Protein AF-A0AA35S327-F1 (afdb_monomer)

Organism: Geodia barretti (NCBI:txid519541)

pLDDT: mean 73.26, std 23.07, range [21.56, 96.12]

Sequence (298 aa):
MISLRAVRSLARALPRTAPLLPRAVAPSLSTQSHRYASGGPTSAEVSSILEQRIMGFSEKAQLEETGRVLTIGDGIARVYGLKNIQAEEMVEFSSGLKGMALNLEPDNVGVVVFGNDKLIKEGDVVKRTGAIVDVPVGRGILGRVVDALGNPIDGKGPLDTTQRARVGTKAPSIIPRISVREPMQSGIKAVDSLVPIGRGQRELIIGDRQTGKTAIAIDTIINQKRFNDGDDERKKLYTIYVAIGQKRSTVAQIVKRLSDSGRFFSPSSHSFSLSSLPFICRRPCPKLFVPPEPPQMP

InterPro domains:
  IPR000194 ATPase, F1/V1/A1 complex, alpha/beta subunit, nucleotide-binding domain [PF00006] (187-262)
  IPR004100 ATPase, F1/V1/A1 complex, alpha/beta subunit, N-terminal domain [PF02874] (64-130)
  IPR005294 ATP synthase, F1 complex, alpha subunit [PTHR48082] (42-262)
  IPR023366 ATP synthase subunit alpha, N-terminal domain-like superfamily [G3DSA:2.40.30.20] (41-131)
  IPR027417 P-loop containing nucleoside triphosphate hydrolase [G3DSA:3.40.50.300] (132-272)
  IPR027417 P-loop containing nucleoside triphosphate hydrolase [SSF52540] (134-263)
  IPR036121 ATPase, F1/V1/A1 complex, alpha/beta subunit, N-terminal domain superfamily [SSF50615] (48-132)

Solvent-accessible surface area (backbone atoms only — not comparable to full-atom values): 18777 Å² total; per-residue (Å²): 136,91,81,94,76,89,82,87,83,92,84,82,85,86,89,90,87,87,84,91,80,89,78,84,80,77,82,82,76,78,76,77,74,77,74,76,83,76,84,62,80,62,68,69,56,62,48,51,56,50,51,40,61,73,71,65,70,65,68,64,73,55,41,37,53,26,24,30,27,67,45,74,55,99,42,38,35,35,27,37,50,35,72,72,66,53,78,48,19,29,30,37,37,77,77,73,41,42,28,35,31,72,44,85,51,100,77,35,32,37,26,42,52,57,76,73,53,88,71,61,56,65,65,38,48,33,35,62,67,90,41,58,48,56,29,66,47,58,79,50,46,39,38,37,38,25,34,79,69,49,50,68,74,66,82,82,63,85,71,79,52,91,44,70,45,60,72,86,62,81,76,84,64,73,84,89,59,73,85,69,82,48,77,48,72,40,81,42,69,71,43,56,72,75,58,65,44,42,53,89,60,84,72,85,84,83,78,67,89,90,68,48,67,68,52,58,54,51,48,28,58,58,46,42,48,72,39,47,78,46,89,54,66,90,62,45,68,69,51,54,49,74,44,70,73,63,57,69,67,58,52,51,52,52,53,47,54,38,36,77,75,54,45,36,71,47,101,86,44,82,23,37,28,37,34,44,42,88,75,85,70,102,64,94,74,78,71,73,59,67,77,79,78,79,81,81,75,132

Structure (mmCIF, N/CA/C/O backbone):
data_AF-A0AA35S327-F1
#
_entry.id   AF-A0AA35S327-F1
#
loop_
_atom_site.group_PDB
_atom_site.id
_atom_site.type_symbol
_atom_site.label_atom_id
_atom_site.label_alt_id
_atom_site.label_comp_id
_atom_site.label_asym_id
_atom_site.label_entity_id
_atom_site.label_seq_id
_atom_site.pdbx_PDB_ins_code
_atom_site.Cartn_x
_atom_site.Cartn_y
_atom_site.Cartn_z
_atom_site.occupancy
_atom_site.B_iso_or_equiv
_atom_site.auth_seq_id
_atom_site.auth_comp_id
_atom_site.auth_asym_id
_atom_site.auth_atom_id
_atom_site.pdbx_PDB_model_num
ATOM 1 N N . MET A 1 1 ? -7.799 90.825 -8.921 1.00 34.69 1 MET A N 1
ATOM 2 C CA . MET A 1 1 ? -6.446 91.287 -8.543 1.00 34.69 1 MET A CA 1
ATOM 3 C C . MET A 1 1 ? -6.124 90.770 -7.153 1.00 34.69 1 MET A C 1
ATOM 5 O O . MET A 1 1 ? -6.962 90.862 -6.268 1.00 34.69 1 MET A O 1
ATOM 9 N N . ILE A 1 2 ? -4.954 90.152 -7.028 1.00 34.44 2 ILE A N 1
ATOM 10 C CA . ILE A 1 2 ? -4.430 89.442 -5.857 1.00 34.44 2 ILE A CA 1
ATOM 11 C C . ILE A 1 2 ? -4.173 90.421 -4.701 1.00 34.44 2 ILE A C 1
ATOM 13 O O . ILE A 1 2 ? -3.604 91.486 -4.922 1.00 34.44 2 ILE A O 1
ATOM 17 N N . SER A 1 3 ? -4.504 90.033 -3.467 1.00 29.48 3 SER A N 1
ATOM 18 C CA . SER A 1 3 ? -3.825 90.551 -2.274 1.00 29.48 3 SER A CA 1
ATOM 19 C C . SER A 1 3 ? -3.732 89.456 -1.211 1.00 29.48 3 SER A C 1
ATOM 21 O O . SER A 1 3 ? -4.737 88.975 -0.693 1.00 29.48 3 SER A O 1
ATOM 23 N N . LEU A 1 4 ? -2.499 89.032 -0.937 1.00 38.59 4 LEU A N 1
ATOM 24 C CA . LEU A 1 4 ? -2.113 88.115 0.129 1.00 38.59 4 LEU A CA 1
ATOM 25 C C . LEU A 1 4 ? -1.958 88.909 1.431 1.00 38.59 4 LEU A C 1
ATOM 27 O O . LEU A 1 4 ? -1.002 89.670 1.574 1.00 38.59 4 LEU A O 1
ATOM 31 N N . ARG A 1 5 ? -2.843 88.683 2.406 1.00 36.38 5 ARG A N 1
ATOM 32 C CA . ARG A 1 5 ? -2.573 88.963 3.823 1.00 36.38 5 ARG A CA 1
ATOM 33 C C . ARG A 1 5 ? -3.261 87.944 4.728 1.00 36.38 5 ARG A C 1
ATOM 35 O O . ARG A 1 5 ? -4.480 87.910 4.790 1.00 36.38 5 ARG A O 1
ATOM 42 N N . ALA A 1 6 ? -2.405 87.261 5.493 1.00 35.66 6 ALA A N 1
ATOM 43 C CA . ALA A 1 6 ? -2.602 86.772 6.857 1.00 35.66 6 ALA A CA 1
ATOM 44 C C . ALA A 1 6 ? -3.652 85.679 7.108 1.00 35.66 6 ALA A C 1
ATOM 46 O O . ALA A 1 6 ? -4.749 85.722 6.578 1.00 35.66 6 ALA A O 1
ATOM 47 N N . VAL A 1 7 ? -3.308 84.752 8.013 1.00 36.12 7 VAL A N 1
ATOM 48 C CA . VAL A 1 7 ? -4.132 84.261 9.146 1.00 36.12 7 VAL A CA 1
ATOM 49 C C . VAL A 1 7 ? -3.319 83.146 9.834 1.00 36.12 7 VAL A C 1
ATOM 51 O O . VAL A 1 7 ? -3.002 82.141 9.213 1.00 36.12 7 VAL A O 1
ATOM 54 N N . ARG A 1 8 ? -2.703 83.465 10.988 1.00 35.53 8 ARG A N 1
ATOM 55 C CA . ARG A 1 8 ? -3.088 83.074 12.375 1.00 35.53 8 ARG A CA 1
ATOM 56 C C . ARG A 1 8 ? -2.544 81.688 12.763 1.00 35.53 8 ARG A C 1
ATOM 58 O O . ARG A 1 8 ? -2.605 80.770 11.972 1.00 35.53 8 ARG A O 1
ATOM 65 N N . SER A 1 9 ? -2.056 81.420 13.969 1.00 34.44 9 SER A N 1
ATOM 66 C CA . SER A 1 9 ? -1.904 82.209 15.196 1.00 34.44 9 SER A CA 1
ATOM 67 C C . SER A 1 9 ? -1.130 81.345 16.196 1.00 34.44 9 SER A C 1
ATOM 69 O O . SER A 1 9 ? -1.491 80.192 16.417 1.00 34.44 9 SER A O 1
ATOM 71 N N . LEU A 1 10 ? -0.103 81.930 16.808 1.00 36.22 10 LEU A N 1
ATOM 72 C CA . LEU A 1 10 ? 0.689 81.397 17.916 1.00 36.22 10 LEU A CA 1
ATOM 73 C C . LEU A 1 10 ? 0.056 81.806 19.255 1.00 36.22 10 LEU A C 1
ATOM 75 O O . LEU A 1 10 ? -0.167 82.993 19.483 1.00 36.22 10 LEU A O 1
ATOM 79 N N . ALA A 1 11 ? -0.187 80.842 20.140 1.00 35.28 11 ALA A N 1
ATOM 80 C CA . ALA A 1 11 ? -0.394 81.003 21.586 1.00 35.28 11 ALA A CA 1
ATOM 81 C C . ALA A 1 11 ? -0.489 79.584 22.183 1.00 35.28 11 ALA A C 1
ATOM 83 O O . ALA A 1 11 ? -1.189 78.758 21.619 1.00 35.28 11 ALA A O 1
ATOM 84 N N . ARG A 1 12 ? 0.134 79.182 23.290 1.00 38.22 12 ARG A N 1
ATOM 85 C CA . ARG A 1 12 ? 0.889 79.842 24.362 1.00 38.22 12 ARG A CA 1
ATOM 86 C C . ARG A 1 12 ? 1.666 78.739 25.098 1.00 38.22 12 ARG A C 1
ATOM 88 O O . ARG A 1 12 ? 1.176 77.618 25.212 1.00 38.22 12 ARG A O 1
ATOM 95 N N . ALA A 1 13 ? 2.838 79.083 25.619 1.00 38.19 13 ALA A N 1
ATOM 96 C CA . ALA A 1 13 ? 3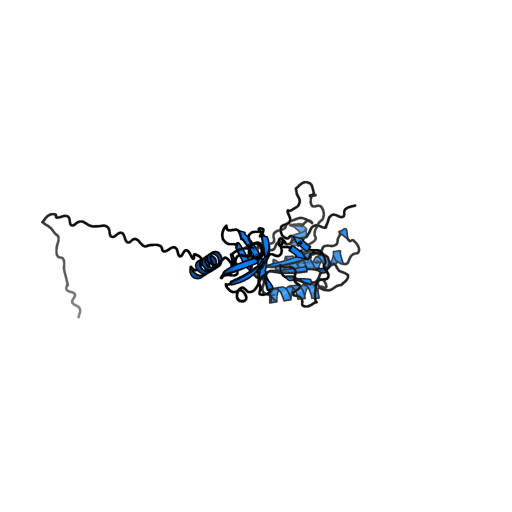.617 78.263 26.543 1.00 38.19 13 ALA A CA 1
ATOM 97 C C . ALA A 1 13 ? 3.100 78.385 28.002 1.00 38.19 13 ALA A C 1
ATOM 99 O O . ALA A 1 13 ? 2.500 79.395 28.364 1.00 38.19 13 ALA A O 1
ATOM 100 N N . LEU A 1 14 ? 3.342 77.320 28.779 1.00 37.91 14 LEU A N 1
ATOM 101 C CA . LEU A 1 14 ? 3.049 77.000 30.205 1.00 37.91 14 LEU A CA 1
ATOM 102 C C . LEU A 1 14 ? 3.737 77.956 31.238 1.00 37.91 14 LEU A C 1
ATOM 104 O O . LEU A 1 14 ? 4.427 78.853 30.753 1.00 37.91 14 LEU A O 1
ATOM 108 N N . PRO A 1 15 ? 3.719 77.783 32.606 1.00 54.06 15 PRO A N 1
ATOM 109 C CA . PRO A 1 15 ? 3.184 76.715 33.508 1.00 54.06 15 PRO A CA 1
ATOM 110 C C . PRO A 1 15 ? 2.563 77.189 34.878 1.00 54.06 15 PRO A C 1
ATOM 112 O O . PRO A 1 15 ? 2.437 78.383 35.128 1.00 54.06 15 PRO A O 1
ATOM 115 N N . ARG A 1 16 ? 2.339 76.209 35.797 1.00 35.28 16 ARG A N 1
ATOM 116 C CA . ARG A 1 16 ? 2.178 76.229 37.292 1.00 35.28 16 ARG A CA 1
ATOM 117 C C . ARG A 1 16 ? 0.723 76.216 37.807 1.00 35.28 16 ARG A C 1
ATOM 119 O O . ARG A 1 16 ? -0.080 76.979 37.305 1.00 35.28 16 ARG A O 1
ATOM 126 N N . THR A 1 17 ? 0.260 75.434 38.794 1.00 37.22 17 THR A N 1
ATOM 127 C CA . THR A 1 17 ? 0.799 74.490 39.811 1.00 37.22 17 THR A CA 1
ATOM 128 C C . THR A 1 17 ? -0.406 73.894 40.574 1.00 37.22 17 THR A C 1
ATOM 130 O O . THR A 1 17 ? -1.281 74.679 40.922 1.00 37.22 17 THR A O 1
ATOM 133 N N . ALA A 1 18 ? -0.438 72.591 40.904 1.00 44.22 18 ALA A N 1
ATOM 134 C CA . ALA A 1 18 ? -1.083 72.023 42.116 1.00 44.22 18 ALA A CA 1
ATOM 135 C C . ALA A 1 18 ? -0.811 70.496 42.245 1.00 44.22 18 ALA A C 1
ATOM 137 O O . ALA A 1 18 ? -0.682 69.839 41.210 1.00 44.22 18 ALA A O 1
ATOM 138 N N . PRO A 1 19 ? -0.703 69.918 43.465 1.00 45.25 19 PRO A N 1
ATOM 139 C CA . PRO A 1 19 ? -0.160 68.573 43.687 1.00 45.25 19 PRO A CA 1
ATOM 140 C C . PRO A 1 19 ? -1.199 67.461 43.979 1.00 45.25 19 PRO A C 1
ATOM 142 O O . PRO A 1 19 ? -2.255 67.697 44.551 1.00 45.25 19 PRO A O 1
ATOM 145 N N . LEU A 1 20 ? -0.814 66.239 43.581 1.00 49.25 20 LEU A N 1
ATOM 146 C CA . LEU A 1 20 ? -0.935 64.910 44.222 1.00 49.25 20 LEU A CA 1
ATOM 147 C C . LEU A 1 20 ? -2.157 64.540 45.099 1.00 49.25 20 LEU A C 1
ATOM 149 O O . LEU A 1 20 ? -2.225 64.898 46.270 1.00 49.25 20 LEU A O 1
ATOM 153 N N . LEU A 1 21 ? -2.955 63.586 44.596 1.00 42.31 21 LEU A N 1
ATOM 154 C CA . LEU A 1 21 ? -3.540 62.471 45.366 1.00 42.31 21 LEU A CA 1
ATOM 155 C C . LEU A 1 21 ? -3.458 61.180 44.517 1.00 42.31 21 LEU A C 1
ATOM 157 O O . LEU A 1 21 ? -3.811 61.228 43.335 1.00 42.31 21 LEU A O 1
ATOM 161 N N . PRO A 1 22 ? -3.017 60.024 45.054 1.00 43.91 22 PRO A N 1
ATOM 162 C CA . PRO A 1 22 ? -2.933 58.790 44.283 1.00 43.91 22 PRO A CA 1
ATOM 163 C C . PRO A 1 22 ? -4.299 58.093 44.260 1.00 43.91 22 PRO A C 1
ATOM 165 O O . PRO A 1 22 ? -4.782 57.606 45.281 1.00 43.91 22 PRO A O 1
ATOM 168 N N . ARG A 1 23 ? -4.935 58.010 43.086 1.00 41.72 23 ARG A N 1
ATOM 169 C CA . ARG A 1 23 ? -6.059 57.089 42.872 1.00 41.72 23 ARG A CA 1
ATOM 170 C C . ARG A 1 23 ? -5.487 55.742 42.440 1.00 41.72 23 ARG A C 1
ATOM 172 O O . ARG A 1 23 ? -4.835 55.646 41.405 1.00 41.72 23 ARG A O 1
ATOM 179 N N . ALA A 1 24 ? -5.696 54.735 43.281 1.00 41.59 24 ALA A N 1
ATOM 180 C CA . ALA A 1 24 ? -5.242 53.368 43.087 1.00 41.59 24 ALA A CA 1
ATOM 181 C C . ALA A 1 24 ? -5.694 52.816 41.724 1.00 41.59 24 ALA A C 1
ATOM 183 O O . ALA A 1 24 ? -6.887 52.763 41.429 1.00 41.59 24 ALA A O 1
ATOM 184 N N . VAL A 1 25 ? -4.731 52.395 40.904 1.00 42.78 25 VAL A N 1
ATOM 185 C CA . VAL A 1 25 ? -4.976 51.617 39.689 1.00 42.78 25 VAL A CA 1
ATOM 186 C C . VAL A 1 25 ? -4.982 50.150 40.101 1.00 42.78 25 VAL A C 1
ATOM 188 O O . VAL A 1 25 ? -3.932 49.562 40.346 1.00 42.78 25 VAL A O 1
ATOM 191 N N . ALA A 1 26 ? -6.172 49.564 40.218 1.00 45.81 26 ALA A N 1
ATOM 192 C CA . ALA A 1 26 ? -6.309 48.115 40.249 1.00 45.81 26 ALA A CA 1
ATOM 193 C C . ALA A 1 26 ? -5.992 47.571 38.841 1.00 45.81 26 ALA A C 1
ATOM 195 O O . ALA A 1 26 ? -6.540 48.095 37.865 1.00 45.81 26 ALA A O 1
ATOM 196 N N . PRO A 1 27 ? -5.128 46.553 38.690 1.00 42.38 27 PRO A N 1
ATOM 197 C CA . PRO A 1 27 ? -4.875 45.962 37.387 1.00 42.38 27 PRO A CA 1
ATOM 198 C C . PRO A 1 27 ? -6.117 45.183 36.943 1.00 42.38 27 PRO A C 1
ATOM 200 O O . PRO A 1 27 ? -6.525 44.215 37.586 1.00 42.38 27 PRO A O 1
ATOM 203 N N . SER A 1 28 ? -6.718 45.585 35.825 1.00 42.94 28 SER A N 1
ATOM 204 C CA . SER A 1 28 ? -7.705 44.781 35.110 1.00 42.94 28 SER A CA 1
ATOM 205 C C . SER A 1 28 ? -6.991 43.616 34.419 1.00 42.94 28 SER A C 1
ATOM 207 O O . SER A 1 28 ? -6.673 43.643 33.232 1.00 42.94 28 SER A O 1
ATOM 209 N N . LEU A 1 29 ? -6.727 42.568 35.201 1.00 38.75 29 LEU A N 1
ATOM 210 C CA . LEU A 1 29 ? -6.397 41.234 34.711 1.00 38.75 29 LEU A CA 1
ATOM 211 C C . LEU A 1 29 ? -7.599 40.705 33.921 1.00 38.75 29 LEU A C 1
ATOM 213 O O . LEU A 1 29 ? -8.492 40.048 34.453 1.00 38.75 29 LEU A O 1
ATOM 217 N N . SER A 1 30 ? -7.619 41.011 32.626 1.00 42.59 30 SER A N 1
ATOM 218 C CA . SER A 1 30 ? -8.424 40.285 31.652 1.00 42.59 30 SER A CA 1
ATOM 219 C C . SER A 1 30 ? -7.848 38.876 31.541 1.00 42.59 30 SER A C 1
ATOM 221 O O . SER A 1 30 ? -6.965 38.578 30.743 1.00 42.59 30 SER A O 1
ATOM 223 N N . THR A 1 31 ? -8.329 37.989 32.406 1.00 41.44 31 THR A N 1
ATOM 224 C CA . THR A 1 31 ? -8.131 36.552 32.263 1.00 41.44 31 THR A CA 1
ATOM 225 C C . THR A 1 31 ? -8.919 36.104 31.037 1.00 41.44 31 THR A C 1
ATOM 227 O O . THR A 1 31 ? -10.086 35.722 31.112 1.00 41.44 31 THR A O 1
ATOM 230 N N . GLN A 1 32 ? -8.284 36.180 29.866 1.00 39.78 32 GLN A N 1
ATOM 231 C CA . GLN A 1 32 ? -8.714 35.401 28.714 1.00 39.78 32 GLN A CA 1
ATOM 232 C C . GLN A 1 32 ? -8.551 33.931 29.094 1.00 39.78 32 GLN A C 1
ATOM 234 O O . GLN A 1 32 ? -7.465 33.356 29.050 1.00 39.78 32 GLN A O 1
ATOM 239 N N . SER A 1 33 ? -9.652 33.337 29.536 1.00 31.28 33 SER A N 1
ATOM 240 C CA . SER A 1 33 ? -9.772 31.899 29.677 1.00 31.28 33 SER A CA 1
ATOM 241 C C . SER A 1 33 ? -9.687 31.304 28.275 1.00 31.28 33 SER A C 1
ATOM 243 O O . SER A 1 33 ? -10.664 31.258 27.529 1.00 31.28 33 SER A O 1
ATOM 245 N N . HIS A 1 34 ? -8.491 30.854 27.900 1.00 36.25 34 HIS A N 1
ATOM 246 C CA . HIS A 1 34 ? -8.333 29.887 26.828 1.00 36.25 34 HIS A CA 1
ATOM 247 C C . HIS A 1 34 ? -9.116 28.635 27.232 1.00 36.25 34 HIS A C 1
ATOM 249 O O . HIS A 1 34 ? -8.627 27.776 27.964 1.00 36.25 34 HIS A O 1
ATOM 255 N N . ARG A 1 35 ? -10.373 28.554 26.785 1.00 26.02 35 ARG A N 1
ATOM 256 C CA . ARG A 1 35 ? -11.131 27.309 26.769 1.00 26.02 35 ARG A CA 1
ATOM 257 C C . ARG A 1 35 ? -10.400 26.375 25.815 1.00 26.02 35 ARG A C 1
ATOM 259 O O . ARG A 1 35 ? -10.593 26.444 24.605 1.00 26.02 35 ARG A O 1
ATOM 266 N N . TYR A 1 36 ? -9.548 25.515 26.358 1.00 34.66 36 TYR A N 1
ATOM 267 C CA . TYR A 1 36 ? -9.228 24.276 25.675 1.00 34.66 36 TYR A CA 1
ATOM 268 C C . TYR A 1 36 ? -10.549 23.529 25.526 1.00 34.66 36 TYR A C 1
ATOM 270 O O . TYR A 1 36 ? -11.140 23.089 26.509 1.00 34.66 36 TYR A O 1
ATOM 278 N N . ALA A 1 37 ? -11.045 23.445 24.294 1.00 33.50 37 ALA A N 1
ATOM 279 C CA . ALA A 1 37 ? -12.037 22.457 23.929 1.00 33.50 37 ALA A CA 1
ATOM 280 C C . ALA A 1 37 ? -11.354 21.086 24.020 1.00 33.50 37 ALA A C 1
ATOM 282 O O . ALA A 1 37 ? -10.878 20.539 23.029 1.00 33.50 37 ALA A O 1
ATOM 283 N N . SER A 1 38 ? -11.249 20.545 25.232 1.00 36.19 38 SER A N 1
ATOM 284 C CA . SER A 1 38 ? -11.114 19.112 25.406 1.00 36.19 38 SER A CA 1
ATOM 285 C C . SER A 1 38 ? -12.459 18.516 25.008 1.00 36.19 38 SER A C 1
ATOM 287 O O . SER A 1 38 ? -13.415 18.502 25.780 1.00 36.19 38 SER A O 1
ATOM 289 N N . GLY A 1 39 ? -12.546 18.058 23.759 1.00 42.84 39 GLY A N 1
ATOM 290 C CA . GLY A 1 39 ? -13.564 17.102 23.342 1.00 42.84 39 GLY A CA 1
ATOM 291 C C . GLY A 1 39 ? -13.349 15.800 24.109 1.00 42.84 39 GLY A C 1
ATOM 292 O O . GLY A 1 39 ? -12.761 14.854 23.586 1.00 42.84 39 GLY A O 1
ATOM 293 N N . GLY A 1 40 ? -13.751 15.794 25.380 1.00 44.16 40 GLY A N 1
ATOM 294 C CA . GLY A 1 40 ? -14.018 14.570 26.112 1.00 44.16 40 GLY A CA 1
ATOM 295 C C . GLY A 1 40 ? -15.174 13.835 25.431 1.00 44.16 40 GLY A C 1
ATOM 296 O O . GLY A 1 40 ? -15.991 14.481 24.765 1.00 44.16 40 GLY A O 1
ATOM 297 N N . PRO A 1 41 ? -15.237 12.501 25.549 1.00 48.00 41 PRO A N 1
ATOM 298 C CA . PRO A 1 41 ? -16.369 11.743 25.034 1.00 48.00 41 PRO A CA 1
ATOM 299 C C . PRO A 1 41 ? -17.662 12.345 25.595 1.00 48.00 41 PRO A C 1
ATOM 301 O O . PRO A 1 41 ? -17.716 12.766 26.754 1.00 48.00 41 PRO A O 1
ATOM 304 N N . THR A 1 42 ? -18.677 12.469 24.746 1.00 49.94 42 THR A N 1
ATOM 305 C CA . THR A 1 42 ? -19.969 13.051 25.107 1.00 49.94 42 THR A CA 1
ATOM 306 C C . THR A 1 42 ? -20.511 12.350 26.357 1.00 49.94 42 THR A C 1
ATOM 308 O O . THR A 1 42 ? -20.580 11.124 26.435 1.00 49.94 42 THR A O 1
ATOM 311 N N . SER A 1 43 ? -20.884 13.139 27.370 1.00 58.69 43 SER A N 1
ATOM 312 C CA . SER A 1 43 ? -21.310 12.650 28.693 1.00 58.69 43 SER A CA 1
ATOM 313 C C . SER A 1 43 ? -22.432 11.605 28.638 1.00 58.69 43 SER A C 1
ATOM 315 O O . SER A 1 43 ? -22.575 10.835 29.580 1.00 58.69 43 SER A O 1
ATOM 317 N N . ALA A 1 44 ? -23.219 11.569 27.559 1.00 57.97 44 ALA A N 1
ATOM 318 C CA . ALA A 1 44 ? -24.349 10.662 27.396 1.00 57.97 44 ALA A CA 1
ATOM 319 C C . ALA A 1 44 ? -23.937 9.183 27.263 1.00 57.97 44 ALA A C 1
ATOM 321 O O . ALA A 1 44 ? -24.629 8.314 27.787 1.00 57.97 44 ALA A O 1
ATOM 322 N N . GLU A 1 45 ? -22.806 8.876 26.621 1.00 56.69 45 GLU A N 1
ATOM 323 C CA . GLU A 1 45 ? -22.388 7.481 26.420 1.00 56.69 45 GLU A CA 1
ATOM 324 C C . GLU A 1 45 ? -21.565 6.933 27.582 1.00 56.69 45 GLU A C 1
ATOM 326 O O . GLU A 1 45 ? -21.708 5.772 27.957 1.00 56.69 45 GLU A O 1
ATOM 331 N N . VAL A 1 46 ? -20.752 7.776 28.227 1.00 66.06 46 VAL A N 1
ATOM 332 C CA . VAL A 1 46 ? -20.107 7.383 29.490 1.00 66.06 46 VAL A CA 1
ATOM 333 C C . VAL A 1 46 ? -21.184 7.062 30.531 1.00 66.06 46 VAL A C 1
ATOM 335 O O . VAL A 1 46 ? -21.071 6.058 31.231 1.00 66.06 46 VAL A O 1
ATOM 338 N N . SER A 1 47 ? -22.270 7.844 30.575 1.00 74.38 47 SER A N 1
ATOM 339 C CA . SER A 1 47 ? -23.433 7.545 31.413 1.00 74.38 47 SER A CA 1
ATOM 340 C C . SER A 1 47 ? -24.119 6.232 31.027 1.00 74.38 47 SER A C 1
ATOM 342 O O . SER A 1 47 ? -24.360 5.418 31.913 1.00 74.38 47 SER A O 1
ATOM 344 N N . SER A 1 48 ? -24.357 5.959 29.738 1.00 73.44 48 SER A N 1
ATOM 345 C CA . SER A 1 48 ? -25.013 4.710 29.314 1.00 73.44 48 SER A CA 1
ATOM 346 C C . SER A 1 48 ? -24.164 3.459 29.587 1.00 73.44 48 SER A C 1
ATOM 348 O O . SER A 1 48 ? -24.692 2.414 29.972 1.00 73.44 48 SER A O 1
ATOM 350 N N . ILE A 1 49 ? -22.835 3.562 29.474 1.00 74.69 49 ILE A N 1
ATOM 351 C CA . ILE A 1 49 ? -21.899 2.495 29.858 1.00 74.69 49 ILE A CA 1
ATOM 352 C C . ILE A 1 49 ? -21.952 2.249 31.374 1.00 74.69 49 ILE A C 1
ATOM 354 O O . ILE A 1 49 ? -21.909 1.100 31.823 1.00 74.69 49 ILE A O 1
ATOM 358 N N . LEU A 1 50 ? -22.043 3.310 32.180 1.00 77.06 50 LEU A N 1
ATOM 359 C CA . LEU A 1 50 ? -22.157 3.201 33.637 1.00 77.06 50 LEU A CA 1
ATOM 360 C C . LEU A 1 50 ? -23.507 2.610 34.061 1.00 77.06 50 LEU A C 1
ATOM 362 O O . LEU A 1 50 ? -23.533 1.728 34.918 1.00 77.06 50 LEU A O 1
ATOM 366 N N . GLU A 1 51 ? -24.604 3.018 33.426 1.00 80.00 51 GLU A N 1
ATOM 367 C CA . GLU A 1 51 ? -25.940 2.452 33.644 1.00 80.00 51 GLU A CA 1
ATOM 368 C C . GLU A 1 51 ? -25.964 0.947 33.353 1.00 80.00 51 GLU A C 1
ATOM 370 O O . GLU A 1 51 ? -26.399 0.163 34.195 1.00 80.00 51 GLU A O 1
ATOM 375 N N . GLN A 1 52 ? -25.401 0.511 32.221 1.00 74.19 52 GLN A N 1
ATOM 376 C CA . GLN A 1 52 ? -25.302 -0.915 31.877 1.00 74.19 52 GLN A CA 1
ATOM 377 C C . GLN A 1 52 ? -24.506 -1.722 32.910 1.00 74.19 52 GLN A C 1
ATOM 379 O O . GLN A 1 52 ? -24.878 -2.852 33.235 1.00 74.19 52 GLN A O 1
ATOM 384 N N . ARG A 1 53 ? -23.432 -1.143 33.467 1.00 70.94 53 ARG A N 1
ATOM 385 C CA . ARG A 1 53 ? -22.657 -1.780 34.544 1.00 70.94 53 ARG A CA 1
ATOM 386 C C . ARG A 1 53 ? -23.461 -1.914 35.837 1.00 70.94 53 ARG A C 1
ATOM 388 O O . ARG A 1 53 ? -23.327 -2.931 36.511 1.00 70.94 53 ARG A O 1
ATOM 395 N N . ILE A 1 54 ? -24.294 -0.927 36.171 1.00 80.25 54 ILE A N 1
ATOM 396 C CA . ILE A 1 54 ? -25.163 -0.949 37.360 1.00 80.25 54 ILE A CA 1
ATOM 397 C C . ILE A 1 54 ? -26.300 -1.967 37.190 1.00 80.25 54 ILE A C 1
ATOM 399 O O . ILE A 1 54 ? -26.638 -2.672 38.136 1.00 80.25 54 ILE A O 1
ATOM 403 N N . MET A 1 55 ? -26.842 -2.106 35.976 1.00 76.44 55 MET A N 1
ATOM 404 C CA . MET A 1 55 ? -27.903 -3.070 35.652 1.00 76.44 55 MET A CA 1
ATOM 405 C C . MET A 1 55 ? -27.419 -4.533 35.576 1.00 76.44 55 MET A C 1
ATOM 407 O O . MET A 1 55 ? -28.219 -5.430 35.321 1.00 76.44 55 MET A O 1
ATOM 411 N N . GLY A 1 56 ? -26.126 -4.800 35.799 1.00 64.81 56 GLY A N 1
ATOM 412 C CA . GLY A 1 56 ? -25.573 -6.156 35.903 1.00 64.81 56 GLY A CA 1
ATOM 413 C C . GLY A 1 56 ? -25.422 -6.907 34.575 1.00 64.81 56 GLY A C 1
ATOM 414 O O . GLY A 1 56 ? -24.963 -8.050 34.569 1.00 64.81 56 GLY A O 1
ATOM 415 N N . PHE A 1 57 ? -25.743 -6.281 33.441 1.00 59.41 57 PHE A N 1
ATOM 416 C CA . PHE A 1 57 ? -25.651 -6.898 32.119 1.00 59.41 57 PHE A CA 1
ATOM 417 C C . PHE A 1 57 ? -24.233 -6.731 31.560 1.00 59.41 57 PHE A C 1
ATOM 419 O O . PHE A 1 57 ? -23.941 -5.839 30.767 1.00 59.41 57 PHE A O 1
ATOM 426 N N . SER A 1 58 ? -23.307 -7.575 32.014 1.00 56.72 58 SER A N 1
ATOM 427 C CA . SER A 1 58 ? -21.979 -7.660 31.403 1.00 56.72 58 SER A CA 1
ATOM 428 C C . SER A 1 58 ? -21.576 -9.115 31.206 1.00 56.72 58 SER A C 1
ATOM 430 O O . SER A 1 58 ? -20.946 -9.735 32.061 1.00 56.72 58 SER A O 1
ATOM 432 N N . GLU A 1 59 ? -21.904 -9.668 30.038 1.00 60.06 59 GLU A N 1
ATOM 433 C CA . GLU A 1 59 ? -21.177 -10.829 29.530 1.00 60.06 59 GLU A CA 1
ATOM 434 C C . GLU A 1 59 ? -19.737 -10.383 29.248 1.00 60.06 59 GLU A C 1
ATOM 436 O O . GLU A 1 59 ? -19.414 -9.874 28.175 1.00 60.06 59 GLU A O 1
ATOM 441 N N . LYS A 1 60 ? -18.865 -10.512 30.255 1.00 58.88 60 LYS A N 1
ATOM 442 C CA . LYS A 1 60 ? -17.458 -10.080 30.191 1.00 58.88 60 LYS A CA 1
ATOM 443 C C . LYS A 1 60 ? -16.735 -10.637 28.958 1.00 58.88 60 LYS A C 1
ATOM 445 O O . LYS A 1 60 ? -15.918 -9.925 28.387 1.00 58.88 60 LYS A O 1
ATOM 450 N N . ALA A 1 61 ? -17.102 -11.844 28.523 1.00 59.56 61 ALA A N 1
ATOM 451 C CA . ALA A 1 61 ? -16.554 -12.501 27.340 1.00 59.56 61 ALA A CA 1
ATOM 452 C C . ALA A 1 61 ? -16.833 -11.736 26.030 1.00 59.56 61 ALA A C 1
ATOM 454 O O . ALA A 1 61 ? -15.953 -11.649 25.180 1.00 59.56 61 ALA A O 1
ATOM 455 N N . GLN A 1 62 ? -18.006 -11.108 25.870 1.00 65.69 62 GLN A N 1
ATOM 456 C CA . GLN A 1 62 ? -18.328 -10.382 24.634 1.00 65.69 62 GLN A CA 1
ATOM 457 C C . GLN A 1 62 ? -17.499 -9.095 24.486 1.00 65.69 62 GLN A C 1
ATOM 459 O O . GLN A 1 62 ? -17.115 -8.744 23.373 1.00 65.69 62 GLN A O 1
ATOM 464 N N . LEU A 1 63 ? -17.170 -8.410 25.588 1.00 66.56 63 LEU A N 1
ATOM 465 C CA . LEU A 1 63 ? -16.403 -7.150 25.570 1.00 66.56 63 LEU A CA 1
ATOM 466 C C . LEU A 1 63 ? -14.893 -7.336 25.338 1.00 66.56 63 LEU A C 1
ATOM 468 O O . LEU A 1 63 ? -14.179 -6.364 25.078 1.00 66.56 63 LEU A O 1
ATOM 472 N N . GLU A 1 64 ? -14.384 -8.561 25.473 1.00 75.50 64 GLU A N 1
ATOM 473 C CA . GLU A 1 64 ? -12.977 -8.873 25.202 1.00 75.50 64 GLU A CA 1
ATOM 474 C C . GLU A 1 64 ? -12.678 -8.933 23.700 1.00 75.50 64 GLU A C 1
ATOM 476 O O . GLU A 1 64 ? -11.613 -8.486 23.265 1.00 75.50 64 GLU A O 1
ATOM 481 N N . GLU A 1 65 ? -13.629 -9.440 22.912 1.00 83.75 65 GLU A N 1
ATOM 482 C CA . GLU A 1 65 ? -13.487 -9.649 21.466 1.00 83.75 65 GLU A CA 1
ATOM 483 C C . GLU A 1 65 ? -14.271 -8.647 20.616 1.00 83.75 65 GLU A C 1
ATOM 485 O O . GLU A 1 65 ? -13.927 -8.413 19.454 1.00 83.75 65 GLU A O 1
ATOM 490 N N . THR A 1 66 ? -15.308 -8.033 21.187 1.00 89.69 66 THR A N 1
ATOM 491 C CA . THR A 1 66 ? -16.126 -7.027 20.510 1.00 89.69 66 THR A CA 1
ATOM 492 C C . THR A 1 66 ? -16.067 -5.687 21.232 1.00 89.69 66 THR A C 1
ATOM 494 O O . THR A 1 66 ? -15.864 -5.606 22.444 1.00 89.69 66 THR A O 1
ATOM 497 N N . GLY A 1 67 ? -16.208 -4.613 20.464 1.00 90.94 67 GLY A N 1
ATOM 498 C CA . GLY A 1 67 ? -16.276 -3.251 20.971 1.00 90.94 67 GLY A CA 1
ATOM 499 C C . GLY A 1 67 ? -17.421 -2.472 20.347 1.00 90.94 67 GLY A C 1
ATOM 500 O O . GLY A 1 67 ? -18.062 -2.935 19.402 1.00 90.94 67 GLY A O 1
ATOM 501 N N . ARG A 1 68 ? -17.674 -1.279 20.881 1.00 91.62 68 ARG A N 1
ATOM 502 C CA . ARG A 1 68 ? -18.659 -0.329 20.354 1.00 91.62 68 ARG A CA 1
ATOM 503 C C . ARG A 1 68 ? -17.979 0.968 19.956 1.00 91.62 68 ARG A C 1
ATOM 505 O O . ARG A 1 68 ? -17.138 1.469 20.700 1.00 91.62 68 ARG A O 1
ATOM 512 N N . VAL A 1 69 ? -18.327 1.504 18.793 1.00 93.81 69 VAL A N 1
ATOM 513 C CA . VAL A 1 69 ? -17.843 2.818 18.355 1.00 93.81 69 VAL A CA 1
ATOM 514 C C . VAL A 1 69 ? -18.436 3.890 19.268 1.00 93.81 69 VAL A C 1
ATOM 516 O O . VAL A 1 69 ? -19.649 3.967 19.395 1.00 93.81 69 VAL A O 1
ATOM 519 N N . LEU A 1 70 ? -17.586 4.705 19.887 1.00 91.69 70 LEU A N 1
ATOM 520 C CA . LEU A 1 70 ? -17.993 5.885 20.653 1.00 91.69 70 LEU A CA 1
ATOM 521 C C . LEU A 1 70 ? -18.175 7.082 19.724 1.00 91.69 70 LEU A C 1
ATOM 523 O O . LEU A 1 70 ? -19.195 7.748 19.711 1.00 91.69 70 LEU A O 1
ATOM 527 N N . THR A 1 71 ? -17.152 7.355 18.916 1.00 90.94 71 THR A N 1
ATOM 528 C CA . THR A 1 71 ? -17.123 8.521 18.029 1.00 90.94 71 THR A CA 1
ATOM 529 C C . THR A 1 71 ? -16.412 8.165 16.739 1.00 90.94 71 THR A C 1
ATOM 531 O O . THR A 1 71 ? -15.386 7.477 16.770 1.00 90.94 71 THR A O 1
ATOM 534 N N . ILE A 1 72 ? -16.895 8.700 15.624 1.00 92.62 72 ILE A N 1
ATOM 535 C CA . ILE A 1 72 ? -16.256 8.606 14.310 1.00 92.62 72 ILE A CA 1
ATOM 536 C C . ILE A 1 72 ? -16.012 10.017 13.768 1.00 92.62 72 ILE A C 1
ATOM 538 O O . ILE A 1 72 ? -16.907 10.859 13.774 1.00 92.62 72 ILE A O 1
ATOM 542 N N . GLY A 1 73 ? -14.794 10.289 13.304 1.00 89.31 73 GLY A N 1
ATOM 543 C CA . GLY A 1 73 ? -14.456 11.568 12.682 1.00 89.31 73 GLY A CA 1
ATOM 544 C C . GLY A 1 73 ? -13.167 11.486 11.877 1.00 89.31 73 GLY A C 1
ATOM 545 O O . GLY A 1 73 ? -12.214 10.838 12.303 1.00 89.31 73 GLY A O 1
ATOM 546 N N . ASP A 1 74 ? -13.146 12.120 10.703 1.00 87.69 74 ASP A N 1
ATOM 547 C CA . ASP A 1 74 ? -11.988 12.176 9.798 1.00 87.69 74 ASP A CA 1
ATOM 548 C C . ASP A 1 74 ? -11.356 10.795 9.495 1.00 87.69 74 ASP A C 1
ATOM 550 O O . ASP A 1 74 ? -10.136 10.660 9.379 1.00 87.69 74 ASP A O 1
ATOM 554 N N . GLY A 1 75 ? -12.179 9.743 9.382 1.00 88.12 75 GLY A N 1
ATOM 555 C CA . GLY A 1 75 ? -11.707 8.368 9.163 1.00 88.12 75 GLY A CA 1
ATOM 556 C C . GLY A 1 75 ? -11.059 7.688 10.379 1.00 88.12 75 GLY A C 1
ATOM 557 O O . GLY A 1 75 ? -10.440 6.633 10.227 1.00 88.12 75 GLY A O 1
ATOM 558 N N . ILE A 1 76 ? -11.195 8.261 11.577 1.00 92.81 76 ILE A N 1
ATOM 559 C CA . ILE A 1 76 ? -10.722 7.689 12.841 1.00 92.81 76 ILE A CA 1
ATOM 560 C C . ILE A 1 76 ? -11.929 7.364 13.722 1.00 92.81 76 ILE A C 1
ATOM 562 O O . ILE A 1 76 ? -12.709 8.245 14.085 1.00 92.81 76 ILE A O 1
ATOM 566 N N . ALA A 1 77 ? -12.067 6.091 14.082 1.00 93.75 77 ALA A N 1
ATOM 567 C CA . ALA A 1 77 ? -13.064 5.608 15.025 1.00 93.75 77 ALA A CA 1
ATOM 568 C C . ALA A 1 77 ? -12.426 5.420 16.405 1.00 93.75 77 ALA A C 1
ATOM 570 O O . ALA A 1 77 ? -11.367 4.803 16.530 1.00 93.75 77 ALA A O 1
ATOM 571 N N . ARG A 1 78 ? -13.086 5.914 17.452 1.00 93.62 78 ARG A N 1
ATOM 572 C CA . ARG A 1 78 ? -12.771 5.555 18.840 1.00 93.62 78 ARG A CA 1
ATOM 573 C C . ARG A 1 78 ? -13.696 4.437 19.263 1.00 93.62 78 ARG A C 1
ATOM 575 O O . ARG A 1 78 ? -14.910 4.593 19.176 1.00 93.62 78 ARG A O 1
ATOM 582 N N . VAL A 1 79 ? -13.133 3.326 19.709 1.00 93.5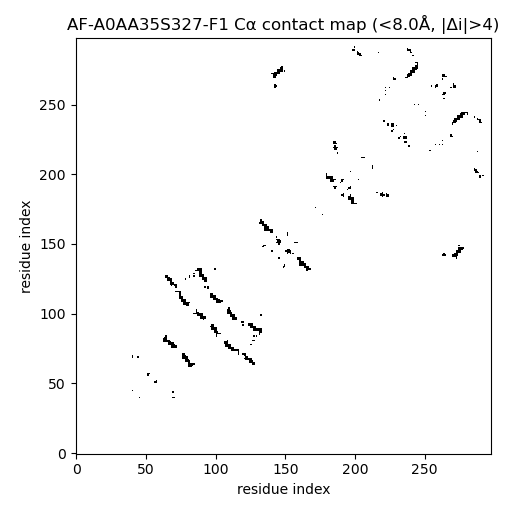6 79 VAL A N 1
ATOM 583 C CA . VAL A 1 79 ? -13.888 2.121 20.049 1.00 93.56 79 VAL A CA 1
ATOM 584 C C . VAL A 1 79 ? -13.700 1.806 21.525 1.00 93.56 79 VAL A C 1
ATOM 586 O O . VAL A 1 79 ? -12.577 1.755 22.016 1.00 93.56 79 VAL A O 1
ATOM 589 N N . TYR A 1 80 ? -14.802 1.592 22.233 1.00 91.50 80 TYR A N 1
ATOM 590 C CA . TYR A 1 80 ? -14.816 1.101 23.603 1.00 91.50 80 TYR A CA 1
ATOM 591 C C . TYR A 1 80 ? -14.862 -0.428 23.628 1.00 91.50 80 TYR A C 1
ATOM 593 O O . TYR A 1 80 ? -15.650 -1.031 22.899 1.00 91.50 80 TYR A O 1
ATOM 601 N N . GLY A 1 81 ? -14.068 -1.056 24.495 1.00 88.94 81 GLY A N 1
ATOM 602 C CA . GLY A 1 81 ? -13.954 -2.515 24.587 1.00 88.94 81 GLY A CA 1
ATOM 603 C C . GLY A 1 81 ? -12.681 -3.023 23.917 1.00 88.94 81 GLY A C 1
ATOM 604 O O . GLY A 1 81 ? -11.637 -2.392 24.054 1.00 88.94 81 GLY A O 1
ATOM 605 N N . LEU A 1 82 ? -12.761 -4.165 23.222 1.00 89.50 82 LEU A N 1
ATOM 606 C CA . LEU A 1 82 ? -11.626 -4.774 22.510 1.00 89.50 82 LEU A CA 1
ATOM 607 C C . LEU A 1 82 ? -10.382 -4.964 23.397 1.00 89.50 82 LEU A C 1
ATOM 609 O O . LEU A 1 82 ? -9.258 -4.725 22.967 1.00 89.50 82 LEU A O 1
ATOM 613 N N . LYS A 1 83 ? -10.563 -5.409 24.647 1.00 87.06 83 LYS A N 1
ATOM 614 C CA . LYS A 1 83 ? -9.473 -5.475 25.641 1.00 87.06 83 LYS A CA 1
ATOM 615 C C . LYS A 1 83 ? -8.271 -6.311 25.201 1.00 87.06 83 LYS A C 1
ATOM 617 O O . LYS A 1 83 ? -7.150 -6.018 25.599 1.00 87.06 83 LYS A O 1
ATOM 622 N N . ASN A 1 84 ? -8.511 -7.345 24.395 1.00 89.31 84 ASN A N 1
ATOM 623 C CA . ASN A 1 84 ? -7.471 -8.275 23.964 1.00 89.31 84 ASN A CA 1
ATOM 624 C C . ASN A 1 84 ? -6.848 -7.897 22.604 1.00 89.31 84 ASN A C 1
ATOM 626 O O . ASN A 1 84 ? -6.089 -8.702 22.053 1.00 89.31 84 ASN A O 1
ATOM 630 N N . ILE A 1 85 ? -7.182 -6.733 22.032 1.00 92.31 85 ILE A N 1
ATOM 631 C CA . ILE A 1 85 ? -6.661 -6.303 20.730 1.00 92.31 85 ILE A CA 1
ATOM 632 C C . ILE A 1 85 ? -5.157 -6.027 20.778 1.00 92.31 85 ILE A C 1
ATOM 634 O O . ILE A 1 85 ? -4.617 -5.532 21.767 1.00 92.31 85 ILE A O 1
ATOM 638 N N . GLN A 1 86 ? -4.475 -6.346 19.686 1.00 90.69 86 GLN A N 1
ATOM 639 C CA . GLN A 1 86 ? -3.062 -6.061 19.494 1.00 90.69 86 GLN A CA 1
ATOM 640 C C . GLN A 1 86 ? -2.877 -4.768 18.695 1.00 90.69 86 GLN A C 1
ATOM 642 O O . GLN A 1 86 ? -3.738 -4.348 17.919 1.00 90.69 86 GLN A O 1
ATOM 647 N N . ALA A 1 87 ? -1.723 -4.126 18.867 1.00 89.75 87 ALA A N 1
ATOM 648 C CA . ALA A 1 87 ? -1.341 -3.019 18.002 1.00 89.75 87 ALA A CA 1
ATOM 649 C C . ALA A 1 87 ? -1.187 -3.527 16.559 1.00 89.75 87 ALA A C 1
ATOM 651 O O . ALA A 1 87 ? -0.679 -4.627 16.344 1.00 89.75 87 ALA A O 1
ATOM 652 N N . GLU A 1 88 ? -1.622 -2.727 15.584 1.00 90.06 88 GLU A N 1
ATOM 653 C CA . GLU A 1 88 ? -1.618 -3.083 14.156 1.00 90.06 88 GLU A CA 1
ATOM 654 C C . GLU A 1 88 ? -2.513 -4.291 13.807 1.00 90.06 88 GLU A C 1
ATOM 656 O O . GLU A 1 88 ? -2.361 -4.921 12.755 1.00 90.06 88 GLU A O 1
ATOM 661 N N . GLU A 1 89 ? -3.473 -4.624 14.671 1.00 92.06 89 GLU A N 1
ATOM 662 C CA . GLU A 1 89 ? -4.474 -5.648 14.386 1.00 92.06 89 GLU A CA 1
ATOM 663 C C . GLU A 1 89 ? -5.581 -5.108 13.476 1.00 92.06 89 GLU A C 1
ATOM 665 O O . GLU A 1 89 ? -6.005 -3.950 13.582 1.00 92.06 89 GLU A O 1
ATOM 670 N N . MET A 1 90 ? -6.064 -5.971 12.580 1.00 91.62 90 MET A N 1
ATOM 671 C CA . MET A 1 90 ? -7.235 -5.681 11.765 1.00 91.62 90 MET A CA 1
ATOM 672 C C . MET A 1 90 ? -8.519 -5.808 12.586 1.00 91.62 90 MET A C 1
ATOM 674 O O . MET A 1 90 ? -8.702 -6.724 13.389 1.00 91.62 90 MET A O 1
ATOM 678 N N . VAL A 1 91 ? -9.455 -4.910 12.315 1.00 93.69 91 VAL A N 1
ATOM 679 C CA . VAL A 1 91 ? -10.812 -4.970 12.854 1.00 93.69 91 VAL A CA 1
ATOM 680 C C . VAL A 1 91 ? -11.830 -4.862 11.733 1.00 93.69 91 VAL A C 1
ATOM 682 O O . VAL A 1 91 ? -11.555 -4.313 10.664 1.00 93.69 91 VAL A O 1
ATOM 685 N N . GLU A 1 92 ? -13.016 -5.388 11.988 1.00 93.12 92 GLU A N 1
ATOM 686 C CA . GLU A 1 92 ? -14.150 -5.357 11.082 1.00 93.12 92 GLU A CA 1
ATOM 687 C C . GLU A 1 92 ? -15.329 -4.665 11.765 1.00 93.12 92 GLU A C 1
ATOM 689 O O . GLU A 1 92 ? -15.728 -5.008 12.880 1.00 93.12 92 GLU A O 1
ATOM 694 N N . PHE A 1 93 ? -15.865 -3.654 11.093 1.00 93.69 93 PHE A N 1
ATOM 695 C CA . PHE A 1 93 ? -17.061 -2.943 11.518 1.00 93.69 93 PHE A CA 1
ATOM 696 C C . PHE A 1 93 ? -18.304 -3.713 11.074 1.00 93.69 93 PHE A C 1
ATOM 698 O O . PHE A 1 93 ? -18.283 -4.402 10.055 1.00 93.69 93 PHE A O 1
ATOM 705 N N . SER A 1 94 ? -19.419 -3.539 11.785 1.00 90.75 94 SER A N 1
ATOM 706 C CA . SER A 1 94 ? -20.711 -4.135 11.408 1.00 90.75 94 SER A CA 1
ATOM 707 C C . SER A 1 94 ? -21.149 -3.816 9.966 1.00 90.75 94 SER A C 1
ATOM 709 O O . SER A 1 94 ? -21.788 -4.643 9.321 1.00 90.75 94 SER A O 1
ATOM 711 N N . SER A 1 95 ? -20.722 -2.672 9.421 1.00 88.31 95 SER A N 1
ATOM 712 C CA . SER A 1 95 ? -20.947 -2.252 8.031 1.00 88.31 95 SER A CA 1
ATOM 713 C C . SER A 1 95 ? -20.115 -3.025 6.988 1.00 88.31 95 SER A C 1
ATOM 715 O O . SER A 1 95 ? -20.199 -2.722 5.799 1.00 88.31 95 SER A O 1
ATOM 717 N N . GLY A 1 96 ? -19.265 -3.971 7.405 1.00 87.38 96 GLY A N 1
ATOM 718 C CA . GLY A 1 96 ? -18.343 -4.727 6.54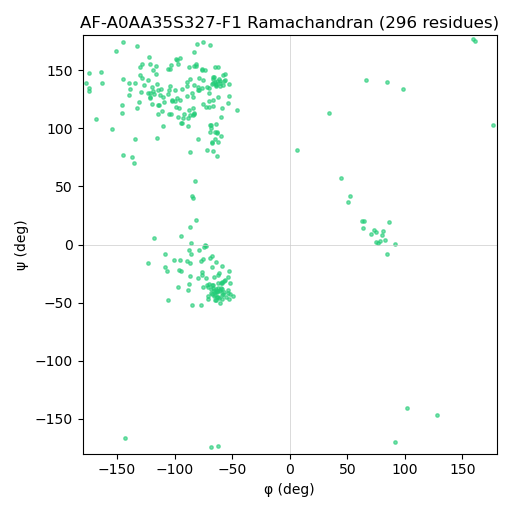3 1.00 87.38 96 GLY A CA 1
ATOM 719 C C . GLY A 1 96 ? -17.081 -3.957 6.137 1.00 87.38 96 GLY A C 1
ATOM 720 O O . GLY A 1 96 ? -16.252 -4.456 5.373 1.00 87.38 96 GLY A O 1
ATOM 721 N N . LEU A 1 97 ? -16.916 -2.727 6.635 1.00 90.25 97 LEU A N 1
ATOM 722 C CA . LEU A 1 97 ? -15.675 -1.978 6.478 1.00 90.25 97 LEU A CA 1
ATOM 723 C C . LEU A 1 97 ? -14.598 -2.556 7.385 1.00 90.25 97 LEU A C 1
ATOM 725 O O . LEU A 1 97 ? -14.871 -3.068 8.470 1.00 90.25 97 LEU A O 1
ATOM 729 N N . LYS A 1 98 ? -13.354 -2.429 6.943 1.00 91.12 98 LYS A N 1
ATOM 730 C CA . LYS A 1 98 ? -12.192 -2.862 7.711 1.00 91.12 98 LYS A CA 1
ATOM 731 C C . LYS A 1 98 ? -11.504 -1.658 8.328 1.00 91.12 98 LYS A C 1
ATOM 733 O O . LYS A 1 98 ? -11.584 -0.553 7.799 1.00 91.12 98 LYS A O 1
ATOM 738 N N . GLY A 1 99 ? -10.799 -1.874 9.422 1.00 92.12 99 GLY A N 1
ATOM 739 C CA . GLY A 1 99 ? -9.934 -0.877 10.031 1.00 92.12 99 GLY A CA 1
ATOM 740 C C . GLY A 1 99 ? -8.693 -1.509 10.630 1.00 92.12 99 GLY A C 1
ATOM 741 O O . GLY A 1 99 ? -8.559 -2.732 10.659 1.00 92.12 99 GLY A O 1
ATOM 742 N N . MET A 1 100 ? -7.792 -0.663 11.111 1.00 93.25 100 MET A N 1
ATOM 743 C CA . MET A 1 100 ? -6.582 -1.077 11.812 1.00 93.25 100 MET A CA 1
ATOM 744 C C . MET A 1 100 ? -6.462 -0.320 13.128 1.00 93.25 100 MET A C 1
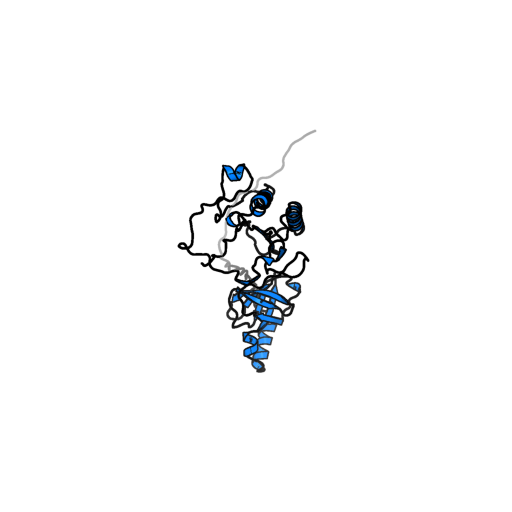ATOM 746 O O . MET A 1 100 ? -6.571 0.909 13.153 1.00 93.25 100 MET A O 1
ATOM 750 N N . ALA A 1 101 ? -6.209 -1.052 14.210 1.00 94.00 101 ALA A N 1
ATOM 751 C CA . ALA A 1 101 ? -5.922 -0.464 15.510 1.00 94.00 101 ALA A CA 1
ATOM 752 C C . ALA A 1 101 ? -4.520 0.162 15.510 1.00 94.00 101 ALA A C 1
ATOM 754 O O . ALA A 1 101 ? -3.521 -0.528 15.302 1.00 94.00 101 ALA A O 1
ATOM 755 N N . LEU A 1 102 ? -4.450 1.475 15.734 1.00 90.50 102 LEU A N 1
ATOM 756 C CA . LEU A 1 102 ? -3.188 2.216 15.821 1.00 90.50 102 LEU A CA 1
ATOM 757 C C . LEU A 1 102 ? -2.847 2.604 17.254 1.00 90.50 102 LEU A C 1
ATOM 759 O O . LEU A 1 102 ? -1.706 2.433 17.673 1.00 90.50 102 LEU A O 1
ATOM 763 N N . ASN A 1 103 ? -3.820 3.156 17.982 1.00 91.81 103 ASN A N 1
ATOM 764 C CA . ASN A 1 103 ? -3.605 3.660 19.333 1.00 91.81 103 ASN A CA 1
ATOM 765 C C . ASN A 1 103 ? -4.372 2.805 20.339 1.00 91.81 103 ASN A C 1
ATOM 767 O O . ASN A 1 103 ? -5.573 2.598 20.173 1.00 91.81 103 ASN A O 1
ATOM 771 N N . LEU A 1 104 ? -3.685 2.331 21.375 1.00 91.56 104 LEU A N 1
ATOM 772 C CA . LEU A 1 104 ? -4.276 1.558 22.463 1.00 91.56 104 LEU A CA 1
ATOM 773 C C . LEU A 1 104 ? -4.248 2.428 23.718 1.00 91.56 104 LEU A C 1
ATOM 775 O O . LEU A 1 104 ? -3.193 2.610 24.325 1.00 91.56 104 LEU A O 1
ATOM 779 N N . GLU A 1 105 ? -5.391 3.007 24.075 1.00 89.69 105 GLU A N 1
ATOM 780 C CA . GLU A 1 105 ? -5.554 3.756 25.319 1.00 89.69 105 GLU A CA 1
ATOM 781 C C . GLU A 1 105 ? -6.153 2.836 26.400 1.00 89.69 105 GLU A C 1
ATOM 783 O O . GLU A 1 105 ? -6.746 1.805 26.076 1.00 89.69 105 GLU A O 1
ATOM 788 N N . PRO A 1 106 ? -6.027 3.176 27.696 1.00 83.69 106 PRO A N 1
ATOM 789 C CA . PRO A 1 106 ? -6.591 2.355 28.771 1.00 83.69 106 PRO A CA 1
ATOM 790 C C . PRO A 1 106 ? -8.111 2.163 28.663 1.00 83.69 106 PRO A C 1
ATOM 792 O O . PRO A 1 106 ? -8.630 1.107 29.023 1.00 83.69 106 PRO A O 1
ATOM 795 N N . ASP A 1 107 ? -8.808 3.183 28.154 1.00 85.62 107 ASP A N 1
ATOM 796 C CA . ASP A 1 107 ? -10.271 3.238 28.136 1.00 85.62 107 ASP A CA 1
ATOM 797 C C . ASP A 1 107 ? -10.875 3.058 26.736 1.00 85.62 107 ASP A C 1
ATOM 799 O O . ASP A 1 107 ? -12.063 2.755 26.611 1.00 85.62 107 ASP A O 1
ATOM 803 N N . ASN A 1 108 ? -10.091 3.261 25.674 1.00 90.38 108 ASN A N 1
ATOM 804 C CA . ASN A 1 108 ? -10.557 3.183 24.293 1.00 90.38 108 ASN A CA 1
ATOM 805 C C . ASN A 1 108 ? -9.441 2.744 23.332 1.00 90.38 108 ASN A C 1
ATOM 807 O O . ASN A 1 108 ? -8.256 2.758 23.654 1.00 90.38 108 ASN A O 1
ATOM 811 N N . VAL A 1 109 ? -9.835 2.375 22.120 1.00 93.94 109 VAL A N 1
ATOM 812 C CA . VAL A 1 109 ? -8.930 2.001 21.037 1.00 93.94 109 VAL A CA 1
ATOM 813 C C . VAL A 1 109 ? -9.168 2.922 19.848 1.00 93.94 109 VAL A C 1
ATOM 815 O O . VAL A 1 109 ? -10.293 3.062 19.364 1.00 93.94 109 VAL A O 1
ATOM 818 N N . GLY A 1 110 ? -8.096 3.541 19.360 1.00 94.19 110 GLY A N 1
ATOM 819 C CA . GLY A 1 110 ? -8.094 4.342 18.144 1.00 94.19 110 GLY A CA 1
ATOM 820 C C . GLY A 1 110 ? -7.907 3.461 16.913 1.00 94.19 110 GLY A C 1
ATOM 821 O O . GLY A 1 110 ? -6.822 2.917 16.688 1.00 94.19 110 GLY A O 1
ATOM 822 N N . VAL A 1 111 ? -8.953 3.359 16.096 1.00 94.44 111 VAL A N 1
ATOM 823 C CA . VAL A 1 111 ? -8.984 2.572 14.862 1.00 94.44 111 VAL A CA 1
ATOM 824 C C . VAL A 1 111 ? -9.028 3.501 13.654 1.00 94.44 111 VAL A C 1
ATOM 826 O O . VAL A 1 111 ? -9.913 4.346 13.541 1.00 94.44 111 VAL A O 1
ATOM 829 N N . VAL A 1 112 ? -8.111 3.313 12.707 1.00 93.38 112 VAL A N 1
ATOM 830 C CA . VAL A 1 112 ? -8.196 3.963 11.392 1.00 93.38 112 VAL A CA 1
ATOM 831 C C . VAL A 1 112 ? -9.089 3.134 10.487 1.00 93.38 112 VAL A C 1
ATOM 833 O O . VAL A 1 112 ? -8.864 1.936 10.317 1.00 93.38 112 VAL A O 1
ATOM 836 N N . VAL A 1 113 ? -10.095 3.774 9.901 1.00 92.06 113 VAL A N 1
ATOM 837 C CA . VAL A 1 113 ? -11.067 3.137 9.013 1.00 92.06 113 VAL A CA 1
ATOM 838 C C . VAL A 1 113 ? -10.518 3.089 7.590 1.00 92.06 113 VAL A C 1
ATOM 840 O O . VAL A 1 113 ? -10.089 4.099 7.031 1.00 92.06 113 VAL A O 1
ATOM 843 N N . PHE A 1 114 ? -10.583 1.915 6.967 1.00 88.25 114 PHE A N 1
ATOM 844 C CA . PHE A 1 114 ? -10.308 1.737 5.548 1.00 88.25 114 PHE A CA 1
ATOM 845 C C . PHE A 1 114 ? -11.611 1.824 4.756 1.00 88.25 114 PHE A C 1
ATOM 847 O O . PHE A 1 114 ? -12.409 0.887 4.728 1.00 88.25 114 PHE A O 1
ATOM 854 N N . GLY A 1 115 ? -11.821 2.956 4.087 1.00 86.06 115 GLY A N 1
ATOM 855 C CA . GLY A 1 115 ? -12.977 3.172 3.222 1.00 86.06 115 GLY A CA 1
ATOM 856 C C . GLY A 1 115 ? -13.721 4.459 3.551 1.00 86.06 115 GLY A C 1
ATOM 857 O O . GLY A 1 115 ? -13.111 5.467 3.893 1.00 86.06 115 GLY A O 1
ATOM 858 N N . ASN A 1 116 ? -15.041 4.431 3.373 1.00 86.50 116 ASN A N 1
ATOM 859 C CA . ASN A 1 116 ? -15.909 5.584 3.587 1.00 86.50 116 ASN A CA 1
ATOM 860 C C . ASN A 1 116 ? -16.437 5.585 5.027 1.00 86.50 116 ASN A C 1
ATOM 862 O O . ASN A 1 116 ? -17.245 4.735 5.389 1.00 86.50 116 ASN A O 1
ATOM 866 N N . ASP A 1 117 ? -16.002 6.555 5.821 1.00 86.38 117 ASP A N 1
ATOM 867 C CA . ASP A 1 117 ? -16.371 6.727 7.228 1.00 86.38 117 ASP A CA 1
ATOM 868 C C . ASP A 1 117 ? -17.870 6.977 7.447 1.00 86.38 117 ASP A C 1
ATOM 870 O O . ASP A 1 117 ? -18.413 6.575 8.470 1.00 86.38 117 ASP A O 1
ATOM 874 N N . LYS A 1 118 ? -18.575 7.534 6.455 1.00 87.88 118 LYS A N 1
ATOM 875 C CA . LYS A 1 118 ? -20.025 7.814 6.514 1.00 87.88 118 LYS A CA 1
ATOM 876 C C . LYS A 1 118 ? -20.916 6.594 6.758 1.00 87.88 118 LYS A C 1
ATOM 878 O O . LYS A 1 118 ? -22.094 6.755 7.071 1.00 87.88 118 LYS A O 1
ATOM 883 N N . LEU A 1 119 ? -20.400 5.391 6.517 1.00 88.69 119 LEU A N 1
ATOM 884 C CA . LEU A 1 119 ? -21.136 4.140 6.709 1.00 88.69 119 LEU A CA 1
ATOM 885 C C . LEU A 1 119 ? -21.056 3.622 8.148 1.00 88.69 119 LEU A C 1
ATOM 887 O O . LEU A 1 119 ? -21.732 2.645 8.461 1.00 88.69 119 LEU A O 1
ATOM 891 N N . ILE A 1 120 ? -20.224 4.238 8.987 1.00 90.06 120 ILE A N 1
ATOM 892 C CA . ILE A 1 120 ? -20.041 3.878 10.390 1.00 90.06 120 ILE A CA 1
ATOM 893 C C . ILE A 1 120 ? -20.763 4.917 11.238 1.00 90.06 120 ILE A C 1
ATOM 895 O O . ILE A 1 120 ? -20.682 6.118 10.973 1.00 90.06 120 ILE A O 1
ATOM 899 N N . LYS A 1 121 ? -21.473 4.447 12.256 1.00 91.38 121 LYS A N 1
ATOM 900 C CA . LYS A 1 121 ? -22.188 5.278 13.219 1.00 91.38 121 LYS A CA 1
ATOM 901 C C . LYS A 1 121 ? -21.707 5.003 14.637 1.00 91.38 121 LYS A C 1
ATOM 903 O O . LYS A 1 121 ? -21.090 3.980 14.932 1.00 91.38 121 LYS A O 1
ATOM 908 N N . GLU A 1 122 ? -22.000 5.948 15.518 1.00 90.25 122 GLU A N 1
ATOM 909 C CA . GLU A 1 122 ? -21.837 5.769 16.959 1.00 90.25 122 GLU A CA 1
ATOM 910 C C . GLU A 1 122 ? -22.730 4.609 17.431 1.00 90.25 122 GLU A C 1
ATOM 912 O O . GLU A 1 122 ? -23.848 4.423 16.943 1.00 90.25 122 GLU A O 1
ATOM 917 N N . GLY A 1 123 ? -22.202 3.782 18.327 1.00 88.56 123 GLY A N 1
ATOM 918 C CA . GLY A 1 123 ? -22.827 2.550 18.803 1.00 88.56 123 GLY A CA 1
ATOM 919 C C . GLY A 1 123 ? -22.595 1.307 17.934 1.00 88.56 123 GLY A C 1
ATOM 920 O O . GLY A 1 123 ? -22.924 0.208 18.390 1.00 88.56 123 GLY A O 1
ATOM 921 N N . ASP A 1 124 ? -22.004 1.429 16.738 1.00 92.25 124 ASP A N 1
ATOM 922 C CA . ASP A 1 124 ? -21.751 0.275 15.866 1.00 92.25 124 ASP A CA 1
ATOM 923 C C . ASP A 1 124 ? -20.818 -0.744 16.527 1.00 92.25 124 ASP A C 1
ATOM 925 O O . ASP A 1 124 ? -19.844 -0.399 17.204 1.00 92.25 124 ASP A O 1
ATOM 929 N N . VAL A 1 125 ? -21.096 -2.027 16.290 1.00 91.75 125 VAL A N 1
ATOM 930 C CA . VAL A 1 125 ? -20.268 -3.118 16.807 1.00 91.75 125 VAL A CA 1
ATOM 931 C C . VAL A 1 125 ? -19.026 -3.285 15.938 1.00 91.75 125 VAL A C 1
ATOM 933 O O . VAL A 1 125 ? -19.108 -3.361 14.709 1.00 91.75 125 VAL A O 1
ATOM 936 N N . VAL A 1 126 ? -17.878 -3.395 16.600 1.00 93.81 126 VAL A N 1
ATOM 937 C CA . VAL A 1 126 ? -16.575 -3.679 16.001 1.00 93.81 126 VAL A CA 1
ATOM 938 C C . VAL A 1 126 ? -16.099 -5.030 16.499 1.00 93.81 126 VAL A C 1
ATOM 940 O O . VAL A 1 126 ? -16.145 -5.308 17.697 1.00 93.81 126 VAL A O 1
ATOM 943 N N . LYS A 1 127 ? -15.632 -5.870 15.583 1.00 92.75 127 LYS A N 1
ATOM 944 C CA . LYS A 1 127 ? -15.070 -7.184 15.885 1.00 92.75 127 LYS A CA 1
ATOM 945 C C . LYS A 1 127 ? -13.599 -7.202 15.516 1.00 92.75 127 LYS A C 1
ATOM 947 O O . LYS A 1 127 ? -13.207 -6.693 14.467 1.00 92.75 127 LYS A O 1
ATOM 952 N N . ARG A 1 128 ? -12.780 -7.800 16.369 1.00 91.94 128 ARG A N 1
ATOM 953 C CA . ARG A 1 128 ? -11.383 -8.075 16.033 1.00 91.94 128 ARG A CA 1
ATOM 954 C C . ARG A 1 128 ? -11.278 -9.276 15.093 1.00 91.94 128 ARG A C 1
ATOM 956 O O . ARG A 1 128 ? -12.100 -10.185 15.169 1.00 91.94 128 ARG A O 1
ATOM 963 N N . THR A 1 129 ? -10.258 -9.308 14.242 1.00 88.88 129 THR A N 1
ATOM 964 C CA . THR A 1 129 ? -10.004 -10.469 13.371 1.00 88.88 129 THR A CA 1
ATOM 965 C C . THR A 1 129 ? -8.979 -11.447 13.952 1.00 88.88 129 THR A C 1
ATOM 967 O O . THR A 1 129 ? -8.848 -12.554 13.436 1.00 88.88 129 THR A O 1
ATOM 970 N N . GLY A 1 130 ? -8.229 -11.065 14.995 1.00 86.81 130 GLY A N 1
ATOM 971 C CA . GLY A 1 130 ? -7.161 -11.884 15.581 1.00 86.81 130 GLY A CA 1
ATOM 972 C C . GLY A 1 130 ? -5.868 -11.907 14.759 1.00 86.81 130 GLY A C 1
ATOM 973 O O . GLY A 1 130 ? -4.909 -12.584 15.134 1.00 86.81 130 GLY A O 1
ATOM 974 N N . ALA A 1 131 ? -5.821 -11.179 13.640 1.00 84.62 131 ALA A N 1
ATOM 975 C CA . ALA A 1 131 ? -4.680 -11.139 12.740 1.00 84.62 131 ALA A CA 1
ATOM 976 C C . ALA A 1 131 ? -4.141 -9.711 12.590 1.00 84.62 131 ALA A C 1
ATOM 978 O O . ALA A 1 131 ? -4.874 -8.767 12.283 1.00 84.62 131 ALA A O 1
ATOM 979 N N . ILE A 1 132 ? -2.823 -9.577 12.760 1.00 88.12 132 ILE A N 1
ATOM 980 C CA . ILE A 1 132 ? -2.067 -8.387 12.346 1.00 88.12 132 ILE A CA 1
ATOM 981 C C . ILE A 1 132 ? -2.272 -8.181 10.845 1.00 88.12 132 ILE A C 1
ATOM 983 O O . ILE A 1 132 ? -2.368 -9.165 10.108 1.00 88.12 132 ILE A O 1
ATOM 987 N N . VAL A 1 133 ? -2.303 -6.921 10.399 1.00 86.12 133 VAL A N 1
ATOM 988 C CA . VAL A 1 133 ? -2.531 -6.559 8.992 1.00 86.12 133 VAL A CA 1
ATOM 989 C C . VAL A 1 133 ? -1.700 -7.413 8.036 1.00 86.12 133 VAL A C 1
ATOM 991 O O . VAL A 1 133 ? -0.463 -7.359 7.996 1.00 86.12 133 VAL A O 1
ATOM 994 N N . ASP A 1 134 ? -2.416 -8.188 7.231 1.00 86.38 134 ASP A N 1
ATOM 995 C CA . ASP A 1 134 ? -1.871 -9.090 6.240 1.00 86.38 134 ASP A CA 1
ATOM 996 C C . ASP A 1 134 ? -2.544 -8.893 4.879 1.00 86.38 134 ASP A C 1
ATOM 998 O O . ASP A 1 134 ? -3.685 -8.439 4.752 1.00 86.38 134 ASP A O 1
ATOM 1002 N N . VAL A 1 135 ? -1.798 -9.219 3.831 1.00 86.94 135 VAL A N 1
ATOM 1003 C CA . VAL A 1 135 ? -2.233 -9.078 2.442 1.00 86.94 135 VAL A CA 1
ATOM 1004 C C . VAL A 1 135 ? -1.984 -10.382 1.689 1.00 86.94 135 VAL A C 1
ATOM 1006 O O . VAL A 1 135 ? -1.010 -11.081 1.988 1.00 86.94 135 VAL A O 1
ATOM 1009 N N . PRO A 1 136 ? -2.845 -10.745 0.722 1.00 87.94 136 PRO A N 1
ATOM 1010 C CA . PRO A 1 136 ? -2.576 -11.875 -0.156 1.00 87.94 136 PRO A CA 1
ATOM 1011 C C . PRO A 1 136 ? -1.280 -11.630 -0.936 1.00 87.94 136 PRO A C 1
ATOM 1013 O O . PRO A 1 136 ? -1.044 -10.530 -1.437 1.00 87.94 136 PRO A O 1
ATOM 1016 N N . VAL A 1 137 ? -0.442 -12.660 -1.042 1.00 86.44 137 VAL A N 1
ATOM 1017 C CA . VAL A 1 137 ? 0.824 -12.628 -1.785 1.00 86.44 137 VAL A CA 1
ATOM 1018 C C . VAL A 1 137 ? 0.964 -13.872 -2.644 1.00 86.44 137 VAL A C 1
ATOM 1020 O O . VAL A 1 137 ? 0.649 -14.976 -2.215 1.00 86.44 137 VAL A O 1
ATOM 1023 N N . GLY A 1 138 ? 1.455 -13.714 -3.868 1.00 83.88 138 GLY A N 1
ATOM 1024 C CA . GLY A 1 138 ? 1.700 -14.844 -4.753 1.00 83.88 138 GLY A CA 1
ATOM 1025 C C . GLY A 1 138 ? 1.809 -14.442 -6.213 1.00 83.88 138 GLY A C 1
ATOM 1026 O O . GLY A 1 138 ? 1.581 -13.290 -6.589 1.00 83.88 138 GLY A O 1
ATOM 1027 N N . ARG A 1 139 ? 2.140 -15.425 -7.055 1.00 82.00 139 ARG A N 1
ATOM 1028 C CA . ARG A 1 139 ? 2.251 -15.229 -8.507 1.00 82.00 139 ARG A CA 1
ATOM 1029 C C . ARG A 1 139 ? 0.897 -14.933 -9.174 1.00 82.00 139 ARG A C 1
ATOM 1031 O O . ARG A 1 139 ? 0.885 -14.333 -10.239 1.00 82.00 139 ARG A O 1
ATOM 1038 N N . GLY A 1 140 ? -0.230 -15.255 -8.533 1.00 80.56 140 GLY A N 1
ATOM 1039 C CA . GLY A 1 140 ? -1.578 -14.945 -9.037 1.00 80.56 140 GLY A CA 1
ATOM 1040 C C . GLY A 1 140 ? -1.937 -13.449 -9.065 1.00 80.56 140 GLY A C 1
ATOM 1041 O O . GLY A 1 140 ? -2.945 -13.067 -9.650 1.00 80.56 140 GLY A O 1
ATOM 1042 N N . ILE A 1 141 ? -1.115 -12.586 -8.456 1.00 83.44 141 ILE A N 1
ATOM 1043 C CA . ILE A 1 141 ? -1.312 -11.123 -8.433 1.00 83.44 141 ILE A CA 1
ATOM 1044 C C . ILE A 1 141 ? -0.690 -10.456 -9.672 1.00 83.44 141 ILE A C 1
ATOM 1046 O O . ILE A 1 141 ? -0.983 -9.305 -10.003 1.00 83.44 141 ILE A O 1
ATOM 1050 N N . LEU A 1 142 ? 0.182 -11.173 -10.377 1.00 82.75 142 LEU A N 1
ATOM 1051 C CA . LEU A 1 142 ? 0.855 -10.676 -11.565 1.00 82.75 142 LEU A CA 1
ATOM 1052 C C . LEU A 1 142 ? -0.183 -10.361 -12.662 1.00 82.75 142 LEU A C 1
ATOM 1054 O O . LEU A 1 142 ? -1.038 -11.180 -12.989 1.00 82.75 142 LEU A O 1
ATOM 1058 N N . GLY A 1 143 ? -0.146 -9.145 -13.216 1.00 78.69 143 GLY A N 1
ATOM 1059 C CA . GLY A 1 143 ? -1.093 -8.686 -14.248 1.00 78.69 143 GLY A CA 1
ATOM 1060 C C . GLY A 1 143 ? -2.454 -8.224 -13.717 1.00 78.69 143 GLY A C 1
ATOM 1061 O O . GLY A 1 143 ? -3.377 -7.973 -14.503 1.00 78.69 143 GLY A O 1
ATOM 1062 N N . ARG A 1 144 ? -2.594 -8.119 -12.391 1.00 84.19 144 ARG A N 1
ATOM 1063 C CA . ARG A 1 144 ? -3.805 -7.651 -11.712 1.00 84.19 144 ARG A CA 1
ATOM 1064 C C . ARG A 1 144 ? -3.612 -6.238 -11.163 1.00 84.19 144 ARG A C 1
ATOM 1066 O O . ARG A 1 144 ? -2.501 -5.833 -10.807 1.00 84.19 144 ARG A O 1
ATOM 1073 N N . VAL A 1 145 ? -4.707 -5.483 -11.076 1.00 85.56 145 VAL A N 1
ATOM 1074 C CA . VAL A 1 145 ? -4.740 -4.241 -10.284 1.00 85.56 145 VAL A CA 1
ATOM 1075 C C . VAL A 1 145 ? -5.403 -4.543 -8.951 1.00 85.56 145 VAL A C 1
ATOM 1077 O O . VAL A 1 145 ? -6.539 -5.019 -8.923 1.00 85.56 145 VAL A O 1
ATOM 1080 N N . VAL A 1 146 ? -4.703 -4.253 -7.860 1.00 85.88 146 VAL A N 1
ATOM 1081 C CA . VAL A 1 146 ? -5.162 -4.516 -6.495 1.00 85.88 146 VAL A CA 1
ATOM 1082 C C . VAL A 1 146 ? -5.223 -3.233 -5.671 1.00 85.88 146 VAL A C 1
ATOM 1084 O O . VAL A 1 146 ? -4.539 -2.247 -5.941 1.00 85.88 146 VAL A O 1
ATOM 1087 N N . ASP A 1 147 ? -6.066 -3.233 -4.652 1.00 85.94 147 ASP A N 1
ATOM 1088 C CA . ASP A 1 147 ? -6.077 -2.212 -3.612 1.00 85.94 147 ASP A CA 1
ATOM 1089 C C . ASP A 1 147 ? -4.978 -2.483 -2.565 1.00 85.94 147 ASP A C 1
ATOM 1091 O O . ASP A 1 147 ? -4.337 -3.536 -2.561 1.00 85.94 147 ASP A O 1
ATOM 1095 N N . ALA A 1 148 ? -4.772 -1.548 -1.641 1.00 83.75 148 ALA A N 1
ATOM 1096 C CA . ALA A 1 148 ? -3.826 -1.655 -0.532 1.00 83.75 148 ALA A CA 1
ATOM 1097 C C . ALA A 1 148 ? -4.040 -2.888 0.363 1.00 83.75 148 ALA A C 1
ATOM 1099 O O . ALA A 1 148 ? -3.079 -3.425 0.906 1.00 83.75 148 ALA A O 1
ATOM 1100 N N . LEU A 1 149 ? -5.288 -3.350 0.490 1.00 82.75 149 LEU A N 1
ATOM 1101 C CA . LEU A 1 149 ? -5.651 -4.563 1.233 1.00 82.75 149 LEU A CA 1
ATOM 1102 C C . LEU A 1 149 ? -5.534 -5.848 0.389 1.00 82.75 149 LEU A C 1
ATOM 1104 O O . LEU A 1 149 ? -5.854 -6.935 0.866 1.00 82.75 149 LEU A O 1
ATOM 1108 N N . GLY A 1 150 ? -5.106 -5.735 -0.872 1.00 82.25 150 GLY A N 1
ATOM 1109 C CA . GLY A 1 150 ? -4.960 -6.852 -1.805 1.00 82.25 150 GLY A CA 1
ATOM 1110 C C . GLY A 1 150 ? -6.254 -7.298 -2.489 1.00 82.25 150 GLY A C 1
ATOM 1111 O O . GLY A 1 150 ? -6.268 -8.343 -3.129 1.00 82.25 150 GLY A O 1
ATOM 1112 N N . ASN A 1 151 ? -7.336 -6.522 -2.390 1.00 84.56 151 ASN A N 1
ATOM 1113 C CA . ASN A 1 151 ? -8.576 -6.805 -3.117 1.00 84.56 151 ASN A CA 1
ATOM 1114 C C . ASN A 1 151 ? -8.426 -6.409 -4.599 1.00 84.56 151 ASN A C 1
ATOM 1116 O O . ASN A 1 151 ? -7.937 -5.310 -4.868 1.00 84.56 151 ASN A O 1
ATOM 1120 N N . PRO A 1 152 ? -8.845 -7.239 -5.570 1.00 86.75 152 PRO A N 1
ATOM 1121 C CA . PRO A 1 152 ? -8.764 -6.887 -6.985 1.00 86.75 152 PRO A CA 1
ATOM 1122 C C . PRO A 1 152 ? -9.759 -5.774 -7.342 1.00 86.75 152 PRO A C 1
ATOM 1124 O O . PRO A 1 152 ? -10.931 -5.835 -6.978 1.00 86.75 152 PRO A O 1
ATOM 1127 N N . ILE A 1 153 ? -9.298 -4.771 -8.093 1.00 85.75 153 ILE A N 1
ATOM 1128 C CA . ILE A 1 153 ? -10.112 -3.630 -8.562 1.00 85.75 153 ILE A CA 1
ATOM 1129 C C . ILE A 1 153 ? -10.215 -3.558 -10.091 1.00 85.75 153 ILE A C 1
ATOM 1131 O O . ILE A 1 153 ? -10.747 -2.599 -10.644 1.00 85.75 153 ILE A O 1
ATOM 1135 N N . ASP A 1 154 ? -9.687 -4.564 -10.785 1.00 80.62 154 ASP A N 1
ATOM 1136 C CA . ASP A 1 154 ? -9.627 -4.634 -12.246 1.00 80.62 154 ASP A CA 1
ATOM 1137 C C . ASP A 1 154 ? -10.866 -5.254 -12.906 1.00 80.62 154 ASP A C 1
ATOM 1139 O O . ASP A 1 154 ? -10.949 -5.281 -14.132 1.00 80.62 154 ASP A O 1
ATOM 1143 N N . GLY A 1 155 ? -11.822 -5.758 -12.119 1.00 83.00 155 GLY A N 1
ATOM 1144 C CA . GLY A 1 155 ? -13.040 -6.391 -12.631 1.00 83.00 155 GLY A CA 1
ATOM 1145 C C . GLY A 1 155 ? -12.816 -7.756 -13.295 1.00 83.00 155 GLY A C 1
ATOM 1146 O O . GLY A 1 155 ? -13.748 -8.297 -13.878 1.00 83.00 155 GLY A O 1
ATOM 1147 N N . LYS A 1 156 ? -11.613 -8.341 -13.195 1.00 82.25 156 LYS A N 1
ATOM 1148 C CA . LYS A 1 156 ? -11.260 -9.639 -13.805 1.00 82.25 156 LYS A CA 1
ATOM 1149 C C . LYS A 1 156 ? -11.598 -10.856 -12.921 1.00 82.25 156 LYS A C 1
ATOM 1151 O O . LYS A 1 156 ? -11.091 -11.944 -13.165 1.00 82.25 156 LYS A O 1
ATOM 1156 N N . GLY A 1 157 ? -12.417 -10.678 -11.882 1.00 85.62 157 GLY A N 1
ATOM 1157 C CA . GLY A 1 157 ? -12.777 -11.728 -10.916 1.00 85.62 157 GLY A CA 1
ATOM 1158 C C . GLY A 1 157 ? -11.860 -11.792 -9.680 1.00 85.62 157 GLY A C 1
ATOM 1159 O O . GLY A 1 157 ? -11.072 -10.870 -9.454 1.00 85.62 157 GLY A O 1
ATOM 1160 N N . PRO A 1 158 ? -11.967 -12.839 -8.843 1.00 86.19 158 PRO A N 1
ATOM 1161 C CA . PRO A 1 158 ? -11.136 -13.008 -7.645 1.00 86.19 158 PRO A CA 1
ATOM 1162 C C . PRO A 1 158 ? -9.661 -13.313 -7.982 1.00 86.19 158 PRO A C 1
ATOM 1164 O O . PRO A 1 158 ? -9.293 -13.474 -9.146 1.00 86.19 158 PRO A O 1
ATOM 1167 N N . LEU A 1 159 ? -8.791 -13.317 -6.966 1.00 82.06 159 LEU A N 1
ATOM 1168 C CA . LEU A 1 159 ? -7.369 -13.665 -7.101 1.00 82.06 159 LEU A CA 1
ATOM 1169 C C . LEU A 1 159 ? -7.147 -15.152 -6.796 1.00 82.06 159 LEU A C 1
ATOM 1171 O O . LEU A 1 159 ? -7.582 -15.627 -5.750 1.00 82.06 159 LEU A O 1
ATOM 1175 N N . ASP A 1 160 ? -6.375 -15.842 -7.638 1.00 77.38 160 ASP A N 1
ATOM 1176 C CA . ASP A 1 160 ? -5.998 -17.255 -7.455 1.00 77.38 160 ASP A CA 1
ATOM 1177 C C . ASP A 1 160 ? -4.806 -17.397 -6.496 1.00 77.38 160 ASP A C 1
ATOM 1179 O O . ASP A 1 160 ? -3.737 -17.894 -6.846 1.00 77.38 160 ASP A O 1
ATOM 1183 N N . THR A 1 161 ? -4.920 -16.838 -5.292 1.00 71.25 161 THR A N 1
ATOM 1184 C CA . THR A 1 161 ? -3.808 -16.782 -4.334 1.00 71.25 161 THR A CA 1
ATOM 1185 C C . THR A 1 161 ? -4.243 -17.272 -2.960 1.00 71.25 161 THR A C 1
ATOM 1187 O O . THR A 1 161 ? -5.157 -16.718 -2.358 1.00 71.25 161 THR A O 1
ATOM 1190 N N . THR A 1 162 ? -3.559 -18.297 -2.450 1.00 69.38 162 THR A N 1
ATOM 1191 C CA . THR A 1 162 ? -3.841 -18.917 -1.144 1.00 69.38 162 THR A CA 1
ATOM 1192 C C . THR A 1 162 ? -2.962 -18.383 -0.015 1.00 69.38 162 THR A C 1
ATOM 1194 O O . THR A 1 162 ? -3.339 -18.478 1.150 1.00 69.38 162 THR A O 1
ATOM 1197 N N . GLN A 1 163 ? -1.801 -17.804 -0.329 1.00 85.31 163 GLN A N 1
ATOM 1198 C CA . GLN A 1 163 ? -0.846 -17.346 0.680 1.00 85.31 163 GLN A CA 1
ATOM 1199 C C . GLN A 1 163 ? -1.120 -15.897 1.099 1.00 85.31 163 GLN A C 1
ATOM 1201 O O . GLN A 1 163 ? -1.420 -15.036 0.270 1.00 85.31 163 GLN A O 1
ATOM 1206 N N . ARG A 1 164 ? -0.983 -15.619 2.398 1.00 85.12 164 ARG A N 1
ATOM 1207 C CA . ARG A 1 164 ? -1.068 -14.275 2.986 1.00 85.12 164 ARG A CA 1
ATOM 1208 C C . ARG A 1 164 ? 0.223 -13.969 3.737 1.00 85.12 164 ARG A C 1
ATOM 1210 O O . ARG A 1 164 ? 0.790 -14.855 4.374 1.00 85.12 164 ARG A O 1
ATOM 1217 N N . ALA A 1 165 ? 0.688 -12.727 3.663 1.00 87.50 165 ALA A N 1
ATOM 1218 C CA . ALA A 1 165 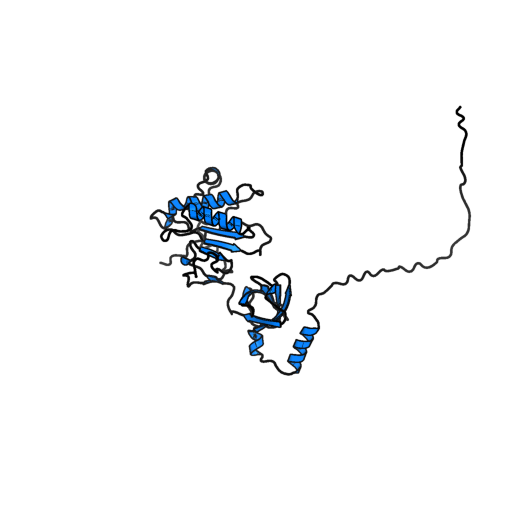? 1.875 -12.264 4.373 1.00 87.50 165 ALA A CA 1
ATOM 1219 C C . ALA A 1 165 ? 1.577 -10.996 5.172 1.00 87.50 165 ALA A C 1
ATOM 1221 O O . ALA A 1 165 ? 0.838 -10.118 4.724 1.00 87.50 165 ALA A O 1
ATOM 1222 N N . ARG A 1 166 ? 2.192 -10.893 6.353 1.00 88.00 166 ARG A N 1
ATOM 1223 C CA . ARG A 1 166 ? 2.086 -9.714 7.220 1.00 88.00 166 ARG A CA 1
ATOM 1224 C C . ARG A 1 166 ? 2.857 -8.542 6.624 1.00 88.00 166 ARG A C 1
ATOM 1226 O O . ARG A 1 166 ? 4.011 -8.696 6.214 1.00 88.00 166 ARG A O 1
ATOM 1233 N N . VAL A 1 167 ? 2.246 -7.359 6.647 1.00 86.62 167 VAL A N 1
ATOM 1234 C CA . VAL A 1 167 ? 2.843 -6.135 6.087 1.00 86.62 167 VAL A CA 1
ATOM 1235 C C . VAL A 1 167 ? 4.056 -5.678 6.914 1.00 86.62 167 VAL A C 1
ATOM 1237 O O . VAL A 1 167 ? 5.075 -5.276 6.354 1.00 86.62 167 VAL A O 1
ATOM 1240 N N . GLY A 1 168 ? 3.984 -5.804 8.242 1.00 81.44 168 GLY A N 1
ATOM 1241 C CA . GLY A 1 168 ? 5.015 -5.378 9.199 1.00 81.44 168 GLY A CA 1
ATOM 1242 C C . GLY A 1 168 ? 6.147 -6.384 9.442 1.00 81.44 168 GLY A C 1
ATOM 1243 O O . GLY A 1 168 ? 6.564 -6.579 10.581 1.00 81.44 168 GLY A O 1
ATOM 1244 N N . THR A 1 169 ? 6.647 -7.068 8.409 1.00 86.25 169 THR A N 1
ATOM 1245 C CA . THR A 1 169 ? 7.739 -8.044 8.593 1.00 86.25 169 THR A CA 1
ATOM 1246 C C . THR A 1 169 ? 9.098 -7.342 8.706 1.00 86.25 169 THR A C 1
ATOM 1248 O O . THR A 1 169 ? 9.421 -6.438 7.932 1.00 86.25 169 THR A O 1
ATOM 1251 N N . LYS A 1 170 ? 9.933 -7.763 9.665 1.00 87.50 170 LYS A N 1
ATOM 1252 C CA . LYS A 1 170 ? 11.273 -7.192 9.864 1.00 87.50 170 LYS A CA 1
ATOM 1253 C C . LYS A 1 170 ? 12.164 -7.458 8.647 1.00 87.50 170 LYS A C 1
ATOM 1255 O O . LYS A 1 170 ? 12.218 -8.571 8.131 1.00 87.50 170 LYS A O 1
ATOM 1260 N N . ALA A 1 171 ? 12.906 -6.439 8.219 1.00 87.00 171 ALA A N 1
ATOM 1261 C CA . ALA A 1 171 ? 13.864 -6.579 7.128 1.00 87.00 171 ALA A CA 1
ATOM 1262 C C . ALA A 1 171 ? 15.020 -7.540 7.493 1.00 87.00 171 ALA A C 1
ATOM 1264 O O . ALA A 1 171 ? 15.395 -7.619 8.669 1.00 87.00 171 ALA A O 1
ATOM 1265 N N . PRO A 1 172 ? 15.650 -8.200 6.499 1.00 87.44 172 PRO A N 1
ATOM 1266 C CA . PRO A 1 172 ? 16.815 -9.052 6.729 1.00 87.44 172 PRO A CA 1
ATOM 1267 C C . PRO A 1 172 ? 17.958 -8.301 7.424 1.00 87.44 172 PRO A C 1
ATOM 1269 O O . PRO A 1 172 ? 18.220 -7.127 7.119 1.00 87.44 172 PRO A O 1
ATOM 1272 N N . SER A 1 173 ? 18.650 -8.990 8.336 1.00 90.56 173 SER A N 1
ATOM 1273 C CA . SER A 1 173 ? 19.841 -8.490 9.035 1.00 90.56 173 SER A CA 1
ATOM 1274 C C . SER A 1 173 ? 21.037 -8.333 8.077 1.00 90.56 173 SER A C 1
ATOM 1276 O O . SER A 1 173 ? 20.885 -8.451 6.862 1.00 90.56 173 SER A O 1
ATOM 1278 N N . ILE A 1 174 ? 22.226 -8.001 8.592 1.00 88.44 174 ILE A N 1
ATOM 1279 C CA . ILE A 1 174 ? 23.419 -7.741 7.763 1.00 88.44 174 ILE A CA 1
ATOM 1280 C C . ILE A 1 174 ? 23.961 -9.032 7.130 1.00 88.44 174 ILE A C 1
ATOM 1282 O O . ILE A 1 174 ? 24.247 -9.043 5.940 1.00 88.44 174 ILE A O 1
ATOM 1286 N N . ILE A 1 175 ? 24.049 -10.116 7.908 1.00 90.25 175 ILE A N 1
ATOM 1287 C CA . ILE A 1 175 ? 24.651 -11.401 7.508 1.00 90.25 175 ILE A CA 1
ATOM 1288 C C . ILE A 1 175 ? 24.039 -12.013 6.230 1.00 90.25 175 ILE A C 1
ATOM 1290 O O . ILE A 1 175 ? 24.811 -12.429 5.373 1.00 90.25 175 ILE A O 1
ATOM 1294 N N . PRO A 1 176 ? 22.704 -12.066 6.034 1.00 90.62 176 PRO A N 1
ATOM 1295 C CA . PRO A 1 176 ? 22.125 -12.655 4.823 1.00 90.62 176 PRO A CA 1
ATOM 1296 C C . PRO A 1 176 ? 22.266 -11.778 3.568 1.00 90.62 176 PRO A C 1
ATOM 1298 O O . PRO A 1 176 ? 21.800 -12.172 2.501 1.00 90.62 176 PRO A O 1
ATOM 1301 N N . ARG A 1 177 ? 22.834 -10.568 3.664 1.00 90.88 177 ARG A N 1
ATOM 1302 C CA . ARG A 1 177 ? 22.967 -9.666 2.513 1.00 90.88 177 ARG A CA 1
ATOM 1303 C C . ARG A 1 177 ? 24.249 -9.959 1.751 1.00 90.88 177 ARG A C 1
ATOM 1305 O O . ARG A 1 177 ? 25.303 -10.177 2.335 1.00 90.88 177 ARG A O 1
ATOM 1312 N N . ILE A 1 178 ? 24.156 -9.864 0.432 1.00 89.94 178 ILE A N 1
ATOM 1313 C CA . ILE A 1 178 ? 25.289 -9.983 -0.483 1.00 89.94 178 ILE A CA 1
ATOM 1314 C C . ILE A 1 178 ? 25.460 -8.637 -1.188 1.00 89.94 178 ILE A C 1
ATOM 1316 O O . ILE A 1 178 ? 24.480 -7.930 -1.437 1.00 89.94 178 ILE A O 1
ATOM 1320 N N . SER A 1 179 ? 26.703 -8.265 -1.497 1.00 90.25 179 SER A N 1
ATOM 1321 C CA . SER A 1 179 ? 26.979 -7.081 -2.312 1.00 90.25 179 SER A CA 1
ATOM 1322 C C . SER A 1 179 ? 26.293 -7.189 -3.671 1.00 90.25 179 SER A C 1
ATOM 1324 O O . SER A 1 179 ? 26.331 -8.235 -4.319 1.00 90.25 179 SER A O 1
ATOM 1326 N N . VAL A 1 180 ? 25.700 -6.087 -4.117 1.00 90.69 180 VAL A N 1
ATOM 1327 C CA . VAL A 1 180 ? 25.012 -6.014 -5.406 1.00 90.69 180 VAL A CA 1
ATOM 1328 C C . VAL A 1 180 ? 26.030 -6.171 -6.539 1.00 90.69 180 VAL A C 1
ATOM 1330 O O . VAL A 1 180 ? 26.960 -5.377 -6.651 1.00 90.69 180 VAL A O 1
ATOM 1333 N N . ARG A 1 181 ? 25.868 -7.216 -7.359 1.00 89.94 181 ARG A N 1
ATOM 1334 C CA . ARG A 1 181 ? 26.744 -7.523 -8.511 1.00 89.94 181 ARG A CA 1
ATOM 1335 C C . ARG A 1 181 ? 25.998 -7.613 -9.839 1.00 89.94 181 ARG A C 1
ATOM 1337 O O . ARG A 1 181 ? 26.622 -7.585 -10.893 1.00 89.94 181 ARG A O 1
ATOM 1344 N N . GLU A 1 182 ? 24.676 -7.731 -9.795 1.00 89.69 182 GLU A N 1
ATOM 1345 C CA . GLU A 1 182 ? 23.849 -7.881 -10.987 1.00 89.69 182 GLU A CA 1
ATOM 1346 C C . GLU A 1 182 ? 23.262 -6.526 -11.404 1.00 89.69 182 GLU A C 1
ATOM 1348 O O . GLU A 1 182 ? 22.618 -5.871 -10.577 1.00 89.69 182 GLU A O 1
ATOM 1353 N N . PRO A 1 183 ? 23.442 -6.091 -12.663 1.00 90.62 183 PRO A N 1
ATOM 1354 C CA . PRO A 1 183 ? 22.866 -4.842 -13.141 1.00 90.62 183 PRO A CA 1
ATOM 1355 C C . PRO A 1 183 ? 21.360 -4.976 -13.411 1.00 90.62 183 PRO A C 1
ATOM 1357 O O . PRO A 1 183 ? 20.855 -6.034 -13.793 1.00 90.62 183 PRO A O 1
ATOM 1360 N N . MET A 1 184 ? 20.639 -3.868 -13.260 1.00 90.75 184 MET A N 1
ATOM 1361 C CA . MET A 1 184 ? 19.265 -3.692 -13.719 1.00 90.75 184 MET A CA 1
ATOM 1362 C C . MET A 1 184 ? 19.267 -2.628 -14.817 1.00 90.75 184 MET A C 1
ATOM 1364 O O . MET A 1 184 ? 19.564 -1.465 -14.562 1.00 90.75 184 MET A O 1
ATOM 1368 N N . GLN A 1 185 ? 18.974 -3.038 -16.053 1.00 90.12 185 GLN A N 1
ATOM 1369 C CA . GLN A 1 185 ? 19.039 -2.140 -17.206 1.00 90.12 185 GLN A CA 1
ATOM 1370 C C . GLN A 1 185 ? 17.745 -1.343 -17.345 1.00 90.12 185 GLN A C 1
ATOM 1372 O O . GLN A 1 185 ? 16.684 -1.922 -17.597 1.00 90.12 185 GLN A O 1
ATOM 1377 N N . SER A 1 186 ? 17.828 -0.018 -17.240 1.00 89.75 186 SER A N 1
ATOM 1378 C CA . SER A 1 186 ? 16.666 0.860 -17.397 1.00 89.75 186 SER A CA 1
ATOM 1379 C C . SER A 1 186 ? 16.257 1.046 -18.860 1.00 89.75 186 SER A C 1
ATOM 1381 O O . SER A 1 186 ? 15.083 1.275 -19.143 1.00 89.75 186 SER A O 1
ATOM 1383 N N . GLY A 1 187 ? 17.198 0.905 -19.801 1.00 90.06 187 GLY A N 1
ATOM 1384 C CA . GLY A 1 187 ? 16.985 1.194 -21.221 1.00 90.06 187 GLY A CA 1
ATOM 1385 C C . GLY A 1 187 ? 17.131 2.682 -21.554 1.00 90.06 187 GLY A C 1
ATOM 1386 O O . GLY A 1 187 ? 16.935 3.084 -22.702 1.00 90.06 187 GLY A O 1
ATOM 1387 N N . ILE A 1 188 ? 17.497 3.505 -20.568 1.00 93.00 188 ILE A N 1
ATOM 1388 C CA . ILE A 1 188 ? 17.713 4.941 -20.715 1.00 93.00 188 ILE A CA 1
ATOM 1389 C C . ILE A 1 188 ? 19.217 5.187 -20.697 1.00 93.00 188 ILE A C 1
ATOM 1391 O O . ILE A 1 188 ? 19.857 5.056 -19.659 1.00 93.00 188 ILE A O 1
ATOM 1395 N N . LYS A 1 189 ? 19.777 5.620 -21.833 1.00 93.62 189 LYS A N 1
ATOM 1396 C CA . LYS A 1 189 ? 21.230 5.833 -21.990 1.00 93.62 189 LYS A CA 1
ATOM 1397 C C . LYS A 1 189 ? 21.828 6.717 -20.894 1.00 93.62 189 LYS A C 1
ATOM 1399 O O . LYS A 1 189 ? 22.894 6.417 -20.380 1.00 93.62 189 LYS A O 1
ATOM 1404 N N . ALA A 1 190 ? 21.142 7.801 -20.533 1.00 92.38 190 ALA A N 1
ATOM 1405 C CA . ALA A 1 190 ? 21.624 8.715 -19.501 1.00 92.38 190 ALA A CA 1
ATOM 1406 C C . ALA A 1 190 ? 21.709 8.046 -18.119 1.00 92.38 190 ALA A C 1
ATOM 1408 O O . ALA A 1 190 ? 22.660 8.296 -17.389 1.00 92.38 190 ALA A O 1
ATOM 1409 N N . VAL A 1 191 ? 20.749 7.182 -17.778 1.00 92.31 191 VAL A N 1
ATOM 1410 C CA . VAL A 1 191 ? 20.726 6.475 -16.491 1.00 92.31 191 VAL A CA 1
ATOM 1411 C C . VAL A 1 191 ? 21.735 5.333 -16.516 1.00 92.31 191 VAL A C 1
ATOM 1413 O O . VAL A 1 191 ? 22.626 5.299 -15.680 1.00 92.31 191 VAL A O 1
ATOM 1416 N N . ASP A 1 192 ? 21.678 4.463 -17.524 1.00 92.94 192 ASP A N 1
ATOM 1417 C CA . ASP A 1 192 ? 22.520 3.263 -17.582 1.00 92.94 192 ASP A CA 1
ATOM 1418 C C . ASP A 1 192 ? 24.021 3.585 -17.718 1.00 92.94 192 ASP A C 1
ATOM 1420 O O . ASP A 1 192 ? 24.850 2.810 -17.244 1.00 92.94 192 ASP A O 1
ATOM 1424 N N . SER A 1 193 ? 24.381 4.725 -18.326 1.00 93.94 193 SER A N 1
ATOM 1425 C CA . SER A 1 193 ? 25.783 5.141 -18.469 1.00 93.94 193 SER A CA 1
ATOM 1426 C C . SER A 1 193 ? 26.316 5.953 -17.287 1.00 93.94 193 SER A C 1
ATOM 1428 O O . SER A 1 193 ? 27.482 5.794 -16.934 1.00 93.94 193 SER A O 1
ATOM 1430 N N . LEU A 1 194 ? 25.518 6.862 -16.709 1.00 94.06 194 LEU A N 1
ATOM 1431 C CA . LEU A 1 194 ? 26.003 7.790 -15.673 1.00 94.06 194 LEU A CA 1
ATOM 1432 C C . LEU A 1 194 ? 25.702 7.307 -14.253 1.00 94.06 194 LEU A C 1
ATOM 1434 O O . LEU A 1 194 ? 26.502 7.530 -13.350 1.00 94.06 194 LEU A O 1
ATOM 1438 N N . VAL A 1 195 ? 24.544 6.677 -14.050 1.00 93.88 195 VAL A N 1
ATOM 1439 C CA . VAL A 1 195 ? 24.043 6.255 -12.735 1.00 93.88 195 VAL A CA 1
ATOM 1440 C C . VAL A 1 195 ? 23.499 4.826 -12.851 1.00 93.88 195 VAL A C 1
ATOM 1442 O O . VAL A 1 195 ? 22.282 4.616 -12.827 1.00 93.88 195 VAL A O 1
ATOM 1445 N N . PRO A 1 196 ? 24.381 3.824 -13.039 1.00 92.31 196 PRO A N 1
ATOM 1446 C CA . PRO A 1 196 ? 23.951 2.445 -13.206 1.00 92.31 196 PRO A CA 1
ATOM 1447 C C . PRO A 1 196 ? 23.259 1.939 -11.936 1.00 92.31 196 PRO A C 1
ATOM 1449 O O . PRO A 1 196 ? 23.726 2.161 -10.818 1.00 92.31 196 PRO A O 1
ATOM 1452 N N . ILE A 1 197 ? 22.149 1.225 -12.118 1.00 93.44 197 ILE A N 1
ATOM 1453 C CA . ILE A 1 197 ? 21.339 0.690 -11.021 1.00 93.44 197 ILE A CA 1
ATOM 1454 C C . ILE A 1 197 ? 21.569 -0.818 -10.925 1.00 93.44 197 ILE A C 1
ATOM 1456 O O . ILE A 1 197 ? 21.446 -1.540 -11.914 1.00 93.44 197 ILE A O 1
ATOM 1460 N N . GLY A 1 198 ? 21.881 -1.315 -9.728 1.00 92.69 198 GLY A N 1
ATOM 1461 C CA . GLY A 1 198 ? 22.013 -2.747 -9.460 1.00 92.69 198 GLY A CA 1
ATOM 1462 C C . GLY A 1 198 ? 20.765 -3.389 -8.835 1.00 92.69 198 GLY A C 1
ATOM 1463 O O . GLY A 1 198 ? 19.927 -2.728 -8.217 1.00 92.69 198 GLY A O 1
ATOM 1464 N N . ARG A 1 199 ? 20.633 -4.713 -8.951 1.00 90.69 199 ARG A N 1
ATOM 1465 C CA . ARG A 1 199 ? 19.549 -5.485 -8.320 1.00 90.69 199 ARG A CA 1
ATOM 1466 C C . ARG A 1 199 ? 19.730 -5.535 -6.802 1.00 90.69 199 ARG A C 1
ATOM 1468 O O . ARG A 1 199 ? 20.758 -5.976 -6.305 1.00 90.69 199 ARG A O 1
ATOM 1475 N N . GLY A 1 200 ? 18.722 -5.080 -6.059 1.00 87.31 200 GLY A N 1
ATOM 1476 C CA . GLY A 1 200 ? 18.799 -4.921 -4.599 1.00 87.31 200 GLY A CA 1
ATOM 1477 C C . GLY A 1 200 ? 19.272 -3.535 -4.140 1.00 87.31 200 GLY A C 1
ATOM 1478 O O . GLY A 1 200 ? 19.330 -3.279 -2.936 1.00 87.31 200 GLY A O 1
ATOM 1479 N N . GLN A 1 201 ? 19.555 -2.620 -5.074 1.00 91.44 201 GLN A N 1
ATOM 1480 C CA . GLN A 1 201 ? 19.816 -1.209 -4.787 1.00 91.44 201 GLN A CA 1
ATOM 1481 C C . GLN A 1 201 ? 18.512 -0.421 -4.605 1.00 91.44 201 GLN A C 1
ATOM 1483 O O . GLN A 1 201 ? 17.456 -0.780 -5.126 1.00 91.44 201 GLN A O 1
ATOM 1488 N N . ARG A 1 202 ? 18.589 0.686 -3.860 1.00 93.06 202 ARG A N 1
ATOM 1489 C CA . ARG A 1 202 ? 17.509 1.670 -3.734 1.00 93.06 202 ARG A CA 1
ATOM 1490 C C . ARG A 1 202 ? 17.937 2.949 -4.432 1.00 93.06 202 ARG A C 1
ATOM 1492 O O . ARG A 1 202 ? 18.861 3.598 -3.956 1.00 93.06 202 ARG A O 1
ATOM 1499 N N . GLU A 1 203 ? 17.235 3.305 -5.500 1.00 93.38 203 GLU A N 1
ATOM 1500 C CA . GLU A 1 203 ? 17.518 4.508 -6.283 1.00 93.38 203 GLU A CA 1
ATOM 1501 C C . GLU A 1 203 ? 16.390 5.535 -6.130 1.00 93.38 203 GLU A C 1
ATOM 1503 O O . GLU A 1 203 ? 15.206 5.183 -6.190 1.00 93.38 203 GLU A O 1
ATOM 1508 N N . LEU A 1 204 ? 16.742 6.803 -5.895 1.00 95.31 204 LEU A N 1
ATOM 1509 C CA . LEU A 1 204 ? 15.777 7.884 -5.684 1.00 95.31 204 LEU A CA 1
ATOM 1510 C C . LEU A 1 204 ? 15.574 8.688 -6.971 1.00 95.31 204 LEU A C 1
ATOM 1512 O O . LEU A 1 204 ? 16.476 9.379 -7.428 1.00 95.31 204 LEU A O 1
ATOM 1516 N N . ILE A 1 205 ? 14.346 8.697 -7.491 1.00 93.56 205 ILE A N 1
ATOM 1517 C CA . ILE A 1 205 ? 13.954 9.578 -8.599 1.00 93.56 205 ILE A CA 1
ATOM 1518 C C . ILE A 1 205 ? 13.331 10.854 -8.021 1.00 93.56 205 ILE A C 1
ATOM 1520 O O . ILE A 1 205 ? 12.183 10.852 -7.565 1.00 93.56 205 ILE A O 1
ATOM 1524 N N . ILE A 1 206 ? 14.079 11.956 -8.052 1.00 94.38 206 ILE A N 1
ATOM 1525 C CA . ILE A 1 206 ? 13.663 13.273 -7.548 1.00 94.38 206 ILE A CA 1
ATOM 1526 C C . ILE A 1 206 ? 13.593 14.307 -8.680 1.00 94.38 206 ILE A C 1
ATOM 1528 O O . ILE A 1 206 ? 14.244 14.172 -9.710 1.00 94.38 206 ILE A O 1
ATOM 1532 N N . GLY A 1 207 ? 12.752 15.327 -8.513 1.00 94.94 207 GLY A N 1
ATOM 1533 C CA . GLY A 1 207 ? 12.599 16.434 -9.459 1.00 94.94 207 GLY A CA 1
ATOM 1534 C C . GLY A 1 207 ? 11.264 17.155 -9.289 1.00 94.94 207 GLY A C 1
ATOM 1535 O O . GLY A 1 207 ? 10.408 16.710 -8.516 1.00 94.94 207 GLY A O 1
ATOM 1536 N N . ASP A 1 208 ? 11.049 18.221 -10.053 1.00 96.12 208 ASP A N 1
ATOM 1537 C CA . ASP A 1 208 ? 9.836 19.044 -10.000 1.00 96.12 208 ASP A CA 1
ATOM 1538 C C . ASP A 1 208 ? 8.618 18.401 -10.670 1.00 96.12 208 ASP A C 1
ATOM 1540 O O . ASP A 1 208 ? 8.658 17.311 -11.251 1.00 96.12 208 ASP A O 1
ATOM 1544 N N . ARG A 1 209 ? 7.456 19.042 -10.546 1.00 92.31 209 ARG A N 1
ATOM 1545 C CA . ARG A 1 209 ? 6.245 18.587 -11.239 1.00 92.31 209 ARG A CA 1
ATOM 1546 C C . ARG A 1 209 ? 6.508 18.526 -12.748 1.00 92.31 209 ARG A C 1
ATOM 1548 O O . ARG A 1 209 ? 7.176 19.386 -13.297 1.00 92.31 209 ARG A O 1
ATOM 1555 N N . GLN A 1 210 ? 5.970 17.493 -13.399 1.00 89.19 210 GLN A N 1
ATOM 1556 C CA . GLN A 1 210 ? 6.051 17.299 -14.855 1.00 89.19 210 GLN A CA 1
ATOM 1557 C C . GLN A 1 210 ? 7.466 17.088 -15.439 1.00 89.19 210 GLN A C 1
ATOM 1559 O O . GLN A 1 210 ? 7.610 17.056 -16.652 1.00 89.19 210 GLN A O 1
ATOM 1564 N N . THR A 1 211 ? 8.491 16.804 -14.629 1.00 92.56 211 THR A N 1
ATOM 1565 C CA . THR A 1 211 ? 9.861 16.519 -15.117 1.00 92.56 211 THR A CA 1
ATOM 1566 C C . THR A 1 211 ? 10.087 15.080 -15.610 1.00 92.56 211 THR A C 1
ATOM 1568 O O . THR A 1 211 ? 11.207 14.583 -15.608 1.00 92.56 211 THR A O 1
ATOM 1571 N N . GLY A 1 212 ? 9.031 14.349 -15.978 1.00 92.12 212 GLY A N 1
ATOM 1572 C CA . GLY A 1 212 ? 9.178 12.990 -16.518 1.00 92.12 212 GLY A CA 1
ATOM 1573 C C . GLY A 1 212 ? 9.509 11.883 -15.503 1.00 92.12 212 GLY A C 1
ATOM 1574 O O . GLY A 1 212 ? 9.750 10.755 -15.919 1.00 92.12 212 GLY A O 1
ATOM 1575 N N . LYS A 1 213 ? 9.443 12.131 -14.183 1.00 94.56 213 LYS A N 1
ATOM 1576 C CA . LYS A 1 213 ? 9.700 11.102 -13.142 1.00 94.56 213 LYS A CA 1
ATOM 1577 C C . LYS A 1 213 ? 8.930 9.794 -13.367 1.00 94.56 213 LYS A C 1
ATOM 1579 O O . LYS A 1 213 ? 9.476 8.704 -13.240 1.00 94.56 213 LYS A O 1
ATOM 1584 N N . THR A 1 214 ? 7.648 9.912 -13.705 1.00 92.31 214 THR A N 1
ATOM 1585 C CA . THR A 1 214 ? 6.781 8.760 -13.971 1.00 92.31 214 THR A CA 1
ATOM 1586 C C . THR A 1 214 ? 7.132 8.072 -15.289 1.00 92.31 214 THR A C 1
ATOM 1588 O O . THR A 1 214 ? 7.044 6.852 -15.356 1.00 92.31 214 THR A O 1
ATOM 1591 N N . ALA A 1 215 ? 7.559 8.827 -16.308 1.00 92.62 215 ALA A N 1
ATOM 1592 C CA . ALA A 1 215 ? 7.966 8.270 -17.597 1.00 92.62 215 ALA A CA 1
ATOM 1593 C C . ALA A 1 215 ? 9.213 7.393 -17.439 1.00 92.62 215 ALA A C 1
ATOM 1595 O O . ALA A 1 215 ? 9.165 6.230 -17.810 1.00 92.62 215 ALA A O 1
ATOM 1596 N N . ILE A 1 216 ? 10.244 7.885 -16.740 1.00 93.50 216 ILE A N 1
ATOM 1597 C CA . ILE A 1 216 ? 11.467 7.118 -16.438 1.00 93.50 216 ILE A CA 1
ATOM 1598 C C . ILE A 1 216 ? 11.127 5.768 -15.787 1.00 93.50 216 ILE A C 1
ATOM 1600 O O . ILE A 1 216 ? 11.629 4.725 -16.207 1.00 93.50 216 ILE A O 1
ATOM 1604 N N . ALA A 1 217 ? 10.241 5.770 -14.785 1.00 92.44 217 ALA A N 1
ATOM 1605 C CA . ALA A 1 217 ? 9.833 4.546 -14.100 1.00 92.44 217 ALA A CA 1
ATOM 1606 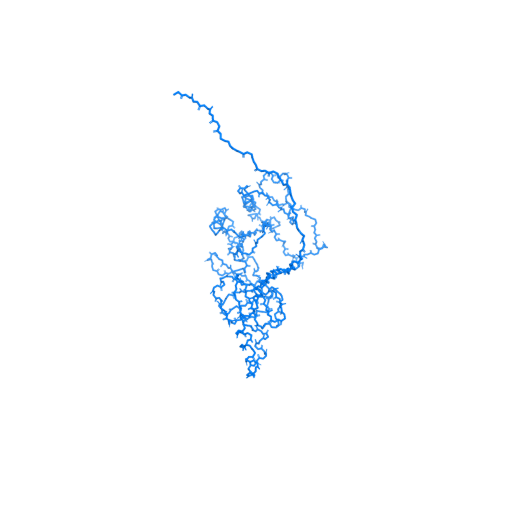C C . ALA A 1 217 ? 9.060 3.582 -15.020 1.00 92.44 217 ALA A C 1
ATOM 1608 O O . ALA A 1 217 ? 9.329 2.383 -15.012 1.00 92.44 217 ALA A O 1
ATOM 1609 N N . ILE A 1 218 ? 8.115 4.089 -15.818 1.00 91.25 218 ILE A N 1
ATOM 1610 C CA . ILE A 1 218 ? 7.312 3.272 -16.741 1.00 91.25 218 ILE A CA 1
ATOM 1611 C C . ILE A 1 218 ? 8.174 2.704 -17.871 1.00 91.25 218 ILE A C 1
ATOM 1613 O O . ILE A 1 218 ? 8.057 1.521 -18.180 1.00 91.25 218 ILE A O 1
ATOM 1617 N N . ASP A 1 219 ? 9.073 3.496 -18.443 1.00 91.19 219 ASP A N 1
ATOM 1618 C CA . ASP A 1 219 ? 9.972 3.053 -19.509 1.00 91.19 219 ASP A CA 1
ATOM 1619 C C . ASP A 1 219 ? 10.927 1.971 -18.996 1.00 91.19 219 ASP A C 1
ATOM 1621 O O . ASP A 1 219 ? 11.109 0.944 -19.650 1.00 91.19 219 ASP A O 1
ATOM 1625 N N . THR A 1 220 ? 11.428 2.131 -17.765 1.00 90.94 220 THR A N 1
ATOM 1626 C CA . THR A 1 220 ? 12.219 1.100 -17.076 1.00 90.94 220 THR A CA 1
ATOM 1627 C C . THR A 1 220 ? 11.440 -0.209 -16.941 1.00 90.94 220 THR A C 1
ATOM 1629 O O . THR A 1 220 ? 11.995 -1.281 -17.181 1.00 90.94 220 THR A O 1
ATOM 1632 N N . ILE A 1 221 ? 10.151 -0.139 -16.582 1.00 89.75 221 ILE A N 1
ATOM 1633 C CA . ILE A 1 221 ? 9.260 -1.307 -16.485 1.00 89.75 221 ILE A CA 1
ATOM 1634 C C . ILE A 1 221 ? 9.091 -1.976 -17.856 1.00 89.75 221 ILE A C 1
ATOM 1636 O O . ILE A 1 221 ? 9.165 -3.201 -17.954 1.00 89.75 221 ILE A O 1
ATOM 1640 N N . ILE A 1 222 ? 8.864 -1.189 -18.910 1.00 88.75 222 ILE A N 1
ATOM 1641 C CA . ILE A 1 222 ? 8.654 -1.689 -20.275 1.00 88.75 222 ILE A CA 1
ATOM 1642 C C . ILE A 1 222 ? 9.928 -2.354 -20.815 1.00 88.75 222 ILE A C 1
ATOM 1644 O O . ILE A 1 222 ? 9.840 -3.425 -21.418 1.00 88.75 222 ILE A O 1
ATOM 1648 N N . ASN A 1 223 ? 11.109 -1.785 -20.551 1.00 89.31 223 ASN A N 1
ATOM 1649 C CA . ASN A 1 223 ? 12.388 -2.329 -21.015 1.00 89.31 223 ASN A CA 1
ATOM 1650 C C . ASN A 1 223 ? 12.641 -3.764 -20.516 1.00 89.31 223 ASN A C 1
ATOM 1652 O O . ASN A 1 223 ? 13.190 -4.585 -21.253 1.00 89.31 223 ASN A O 1
ATOM 1656 N N . GLN A 1 224 ? 12.155 -4.109 -19.315 1.00 86.31 224 GLN A N 1
ATOM 1657 C CA . GLN A 1 224 ? 12.326 -5.454 -18.749 1.00 86.31 224 GLN A CA 1
ATOM 1658 C C . GLN A 1 224 ? 11.640 -6.564 -19.551 1.00 86.31 224 GLN A C 1
ATOM 1660 O O . GLN A 1 224 ? 11.940 -7.738 -19.347 1.00 86.31 224 GLN A O 1
ATOM 1665 N N . LYS A 1 225 ? 10.727 -6.228 -20.472 1.00 82.00 225 LYS A N 1
ATOM 1666 C CA . LYS A 1 225 ? 10.078 -7.213 -21.345 1.00 82.00 225 LYS A CA 1
ATOM 1667 C C . LYS A 1 225 ? 11.099 -8.070 -22.102 1.00 82.00 225 LYS A C 1
ATOM 1669 O O . LYS A 1 225 ? 10.967 -9.285 -22.128 1.00 82.00 225 LYS A O 1
ATOM 1674 N N . ARG A 1 226 ? 12.169 -7.451 -22.611 1.00 82.12 226 ARG A N 1
ATOM 1675 C CA . ARG A 1 226 ? 13.209 -8.132 -23.403 1.00 82.12 226 ARG A CA 1
ATOM 1676 C C . ARG A 1 226 ? 13.900 -9.265 -22.643 1.00 82.12 226 ARG A C 1
ATOM 1678 O O . ARG A 1 226 ? 14.291 -10.250 -23.254 1.00 82.12 226 ARG A O 1
ATOM 1685 N N . PHE A 1 227 ? 14.048 -9.123 -21.326 1.00 81.12 227 PHE A N 1
ATOM 1686 C CA . PHE A 1 227 ? 14.657 -10.145 -20.470 1.00 81.12 227 PHE A CA 1
ATOM 1687 C C . PHE A 1 227 ? 13.640 -11.178 -19.982 1.00 81.12 227 PHE A C 1
ATOM 1689 O O . PHE A 1 227 ? 14.012 -12.314 -19.715 1.00 81.12 227 PHE A O 1
ATOM 1696 N N . ASN A 1 228 ? 12.364 -10.795 -19.879 1.00 79.81 228 ASN A N 1
ATOM 1697 C CA . ASN A 1 228 ? 11.293 -11.685 -19.432 1.00 79.81 228 ASN A CA 1
ATOM 1698 C C . ASN A 1 228 ? 10.799 -12.638 -20.526 1.00 79.81 228 ASN A C 1
ATOM 1700 O O . ASN A 1 228 ? 10.341 -13.726 -20.183 1.00 79.81 228 ASN A O 1
ATOM 1704 N N . ASP A 1 229 ? 10.892 -12.232 -21.796 1.00 80.00 229 ASP A N 1
ATOM 1705 C CA . ASP A 1 229 ? 10.527 -13.055 -22.958 1.00 80.00 229 ASP A CA 1
ATOM 1706 C C . ASP A 1 229 ? 11.578 -14.147 -23.257 1.00 80.00 229 ASP A C 1
ATOM 1708 O O . ASP A 1 229 ? 11.318 -15.049 -24.046 1.00 80.00 229 ASP A O 1
ATOM 1712 N N . GLY A 1 230 ? 12.762 -14.076 -22.637 1.00 78.44 230 GLY A N 1
ATOM 1713 C CA . GLY A 1 230 ? 13.802 -15.098 -22.758 1.00 78.44 230 GLY A CA 1
ATOM 1714 C C . GLY A 1 230 ? 13.605 -16.297 -21.822 1.00 78.44 230 GLY A C 1
ATOM 1715 O O . GLY A 1 230 ? 12.867 -16.241 -20.833 1.00 78.44 230 GLY A O 1
ATOM 1716 N N . ASP A 1 231 ? 14.339 -17.375 -22.101 1.00 77.31 231 ASP A N 1
ATOM 1717 C CA . ASP A 1 231 ? 14.253 -18.630 -21.341 1.00 77.31 231 ASP A CA 1
ATOM 1718 C C . ASP A 1 231 ? 14.972 -18.570 -19.979 1.00 77.31 231 ASP A C 1
ATOM 1720 O O . ASP A 1 231 ? 14.606 -19.280 -19.042 1.00 77.31 231 ASP A O 1
ATOM 1724 N N . ASP A 1 232 ? 15.948 -17.670 -19.824 1.00 81.31 232 ASP A N 1
ATOM 1725 C CA . ASP A 1 232 ? 16.775 -17.545 -18.618 1.00 81.31 232 ASP A CA 1
ATOM 1726 C C . ASP A 1 232 ? 15.987 -17.007 -17.409 1.00 81.31 232 ASP A C 1
ATOM 1728 O O . ASP A 1 232 ? 15.801 -15.796 -17.264 1.00 81.31 232 ASP A O 1
ATOM 1732 N N . GLU A 1 233 ? 15.610 -17.875 -16.464 1.00 78.69 233 GLU A N 1
ATOM 1733 C CA . GLU A 1 233 ? 14.890 -17.454 -15.248 1.00 78.69 233 GLU A CA 1
ATOM 1734 C C . GLU A 1 233 ? 15.662 -16.436 -14.402 1.00 78.69 233 GLU A C 1
ATOM 1736 O O . GLU A 1 233 ? 15.078 -15.462 -13.935 1.00 78.69 233 GLU A O 1
ATOM 1741 N N . ARG A 1 234 ? 16.989 -16.581 -14.289 1.00 79.06 234 ARG A N 1
ATOM 1742 C CA . ARG A 1 234 ? 17.843 -15.662 -13.511 1.00 79.06 234 ARG A CA 1
ATOM 1743 C C . ARG A 1 234 ? 17.812 -14.224 -14.025 1.00 79.06 234 ARG A C 1
ATOM 1745 O O . ARG A 1 234 ? 18.104 -13.287 -13.284 1.00 79.06 234 ARG A O 1
ATOM 1752 N N . LYS A 1 235 ? 17.497 -14.016 -15.305 1.00 80.50 235 LYS A N 1
ATOM 1753 C CA . LYS A 1 235 ? 17.432 -12.674 -15.899 1.00 80.50 235 LYS A CA 1
ATOM 1754 C C . LYS A 1 235 ? 16.046 -12.048 -15.771 1.00 80.50 235 LYS A C 1
ATOM 1756 O O . LYS A 1 235 ? 15.947 -10.831 -15.928 1.00 80.50 235 LYS A O 1
ATOM 1761 N N . LYS A 1 236 ? 15.016 -12.827 -15.428 1.00 83.25 236 LYS A N 1
ATOM 1762 C CA . LYS A 1 236 ? 13.641 -12.338 -15.312 1.00 83.25 236 LYS A CA 1
ATOM 1763 C C . LYS A 1 236 ? 13.507 -11.354 -14.154 1.00 83.25 236 LYS A C 1
ATOM 1765 O O . LYS A 1 236 ? 14.122 -11.496 -13.101 1.00 83.25 236 LYS A O 1
ATOM 1770 N N . LEU A 1 237 ? 12.687 -10.332 -14.370 1.00 84.88 237 LEU A N 1
ATOM 1771 C CA . LEU A 1 237 ? 12.396 -9.283 -13.402 1.00 84.88 237 LEU A CA 1
ATOM 1772 C C . LEU A 1 237 ? 10.887 -9.053 -13.318 1.00 84.88 237 LEU A C 1
ATOM 1774 O O . LEU A 1 237 ? 10.231 -8.613 -14.272 1.00 84.88 237 LEU A O 1
ATOM 1778 N N . TYR A 1 238 ? 10.351 -9.312 -12.130 1.00 85.81 238 TYR A N 1
ATOM 1779 C CA . TYR A 1 238 ? 8.987 -8.965 -11.754 1.00 85.81 238 TYR A CA 1
ATOM 1780 C C . TYR A 1 238 ? 8.946 -7.515 -11.304 1.00 85.81 238 TYR A C 1
ATOM 1782 O O . TYR A 1 238 ? 9.830 -7.056 -10.579 1.00 85.81 238 TYR A O 1
ATOM 1790 N N . THR A 1 239 ? 7.922 -6.775 -11.725 1.00 85.62 239 THR A N 1
ATOM 1791 C CA . THR A 1 239 ? 7.808 -5.367 -11.348 1.00 85.62 239 THR A CA 1
ATOM 1792 C C . THR A 1 239 ? 6.469 -5.060 -10.718 1.00 85.62 239 THR A C 1
ATOM 1794 O O . THR A 1 239 ? 5.424 -5.492 -11.201 1.00 85.62 239 THR A O 1
ATOM 1797 N N . ILE A 1 240 ? 6.537 -4.270 -9.654 1.00 87.94 240 ILE A N 1
ATOM 1798 C CA . ILE A 1 240 ? 5.401 -3.794 -8.881 1.00 87.94 240 ILE A CA 1
ATOM 1799 C C . ILE A 1 240 ? 5.411 -2.273 -8.971 1.00 87.94 240 ILE A C 1
ATOM 1801 O O . ILE A 1 240 ? 6.450 -1.642 -8.760 1.00 87.94 240 ILE A O 1
ATOM 1805 N N . TYR A 1 241 ? 4.263 -1.676 -9.274 1.00 88.75 241 TYR A N 1
ATOM 1806 C CA . TYR A 1 241 ? 4.105 -0.226 -9.258 1.00 88.75 241 TYR A CA 1
ATOM 1807 C C . TYR A 1 241 ? 3.042 0.177 -8.256 1.00 88.75 241 TYR A C 1
ATOM 1809 O O . TYR A 1 241 ? 1.879 -0.207 -8.361 1.00 88.75 241 TYR A O 1
ATOM 1817 N N . VAL A 1 242 ? 3.447 0.993 -7.293 1.00 90.00 242 VAL A N 1
ATOM 1818 C CA . VAL A 1 242 ? 2.567 1.466 -6.229 1.00 90.00 242 VAL A CA 1
ATOM 1819 C C . VAL A 1 242 ? 2.165 2.903 -6.535 1.00 90.00 242 VAL A C 1
ATOM 1821 O O . VAL A 1 242 ? 2.990 3.818 -6.501 1.00 90.00 242 VAL A O 1
ATOM 1824 N N . ALA A 1 243 ? 0.888 3.109 -6.844 1.00 88.12 243 ALA A N 1
ATOM 1825 C CA . ALA A 1 243 ? 0.321 4.421 -7.110 1.00 88.12 243 ALA A CA 1
ATOM 1826 C C . ALA A 1 243 ? -0.267 5.013 -5.821 1.00 88.12 243 ALA A C 1
ATOM 1828 O O . ALA A 1 243 ? -1.318 4.587 -5.341 1.00 88.12 243 ALA A O 1
ATOM 1829 N N . ILE A 1 244 ? 0.394 6.038 -5.277 1.00 88.56 244 ILE A N 1
ATOM 1830 C CA . ILE A 1 244 ? -0.030 6.726 -4.048 1.00 88.56 244 ILE A CA 1
ATOM 1831 C C . ILE A 1 244 ? -0.548 8.120 -4.402 1.00 88.56 244 ILE A C 1
ATOM 1833 O O . ILE A 1 244 ? 0.167 8.917 -5.014 1.00 88.56 244 ILE A O 1
ATOM 1837 N N . GLY A 1 245 ? -1.798 8.416 -4.029 1.00 86.50 245 GLY A N 1
ATOM 1838 C CA . GLY A 1 245 ? -2.392 9.751 -4.191 1.00 86.50 245 GLY A CA 1
ATOM 1839 C C . GLY A 1 245 ? -2.563 10.209 -5.646 1.00 86.50 245 GLY A C 1
ATOM 1840 O O . GLY A 1 245 ? -2.663 11.406 -5.907 1.00 86.50 245 GLY A O 1
ATOM 1841 N N . GLN A 1 246 ? -2.570 9.277 -6.603 1.00 88.62 246 GLN A N 1
ATOM 1842 C CA . GLN A 1 246 ? -2.758 9.580 -8.022 1.00 88.62 246 GLN A CA 1
ATOM 1843 C C . GLN A 1 246 ? -4.239 9.612 -8.399 1.00 88.62 246 GLN A C 1
ATOM 1845 O O . GLN A 1 246 ? -5.072 8.920 -7.812 1.00 88.62 246 GLN A O 1
ATOM 1850 N N . LYS A 1 247 ? -4.574 10.395 -9.430 1.00 88.06 247 LYS A N 1
ATOM 1851 C CA . LYS A 1 247 ? -5.922 10.383 -10.009 1.00 88.06 247 LYS A CA 1
ATOM 1852 C C . LYS A 1 247 ? -6.197 9.017 -10.643 1.00 88.06 247 LYS A C 1
ATOM 1854 O O . LYS A 1 247 ? -5.340 8.476 -11.343 1.00 88.06 247 LYS A O 1
ATOM 1859 N N . ARG A 1 248 ? -7.421 8.501 -10.474 1.00 85.38 248 ARG A N 1
ATOM 1860 C CA . ARG A 1 248 ? -7.854 7.219 -11.068 1.00 85.38 248 ARG A CA 1
ATOM 1861 C C . ARG A 1 248 ? -7.639 7.174 -12.584 1.00 8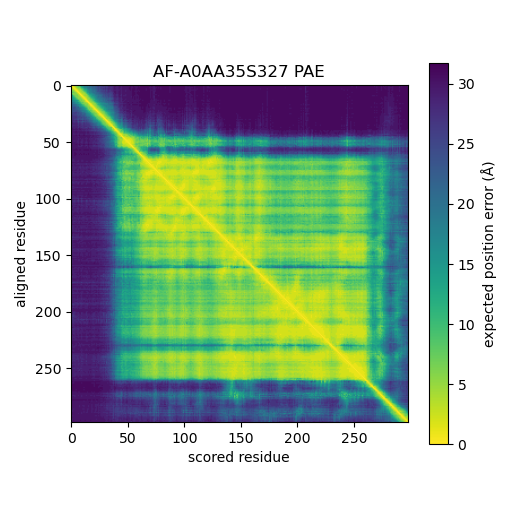5.38 248 ARG A C 1
ATOM 1863 O O . ARG A 1 248 ? -7.181 6.163 -13.102 1.00 85.38 248 ARG A O 1
ATOM 1870 N N . SER A 1 249 ? -7.896 8.280 -13.285 1.00 88.75 249 SER A N 1
ATOM 1871 C CA . SER A 1 249 ? -7.677 8.382 -14.735 1.00 88.75 249 SER A CA 1
ATOM 1872 C C . SER A 1 249 ? -6.208 8.220 -15.129 1.00 88.75 249 SER A C 1
ATOM 1874 O O . SER A 1 249 ? -5.911 7.541 -16.107 1.00 88.75 249 SER A O 1
ATOM 1876 N N . THR A 1 250 ? -5.280 8.786 -14.356 1.00 88.00 250 THR A N 1
ATOM 1877 C CA . THR A 1 250 ? -3.838 8.633 -14.585 1.00 88.00 250 THR A CA 1
ATOM 1878 C C . THR A 1 250 ? -3.410 7.183 -14.394 1.00 88.00 250 THR A C 1
ATOM 1880 O O . THR A 1 250 ? -2.685 6.646 -15.223 1.00 88.00 250 THR A O 1
ATOM 1883 N N . VAL A 1 251 ? -3.908 6.517 -13.349 1.00 88.62 251 VAL A N 1
ATOM 1884 C CA . VAL A 1 251 ? -3.638 5.091 -13.124 1.00 88.62 251 VAL A CA 1
ATOM 1885 C C . VAL A 1 251 ? -4.171 4.241 -14.279 1.00 88.62 251 VAL A C 1
ATOM 1887 O O . VAL A 1 251 ? -3.438 3.415 -14.814 1.00 88.62 251 VAL A O 1
ATOM 1890 N N . ALA A 1 252 ? -5.402 4.493 -14.731 1.00 87.12 252 ALA A N 1
ATOM 1891 C CA . ALA A 1 252 ? -5.987 3.788 -15.870 1.00 87.12 252 ALA A CA 1
ATOM 1892 C C . ALA A 1 252 ? -5.173 3.984 -17.163 1.00 87.12 252 ALA A C 1
ATOM 1894 O O . ALA A 1 252 ? -4.970 3.034 -17.915 1.00 87.12 252 ALA A O 1
ATOM 1895 N N . GLN A 1 253 ? -4.648 5.191 -17.407 1.00 89.44 253 GLN A N 1
ATOM 1896 C CA . GLN A 1 253 ? -3.756 5.456 -18.540 1.00 89.44 253 GLN A CA 1
ATOM 1897 C C . GLN A 1 253 ? -2.447 4.668 -18.443 1.00 89.44 253 GLN A C 1
ATOM 1899 O O . GLN A 1 253 ? -1.992 4.137 -19.452 1.00 89.44 253 GLN A O 1
ATOM 1904 N N . ILE A 1 254 ? -1.854 4.561 -17.251 1.00 89.38 254 ILE A N 1
ATOM 1905 C CA . ILE A 1 254 ? -0.637 3.768 -17.029 1.00 89.38 254 ILE A CA 1
ATOM 1906 C C . ILE A 1 254 ? -0.918 2.285 -17.286 1.00 89.38 254 ILE A C 1
ATOM 1908 O O . ILE A 1 254 ? -0.183 1.647 -18.034 1.00 89.38 254 ILE A O 1
ATOM 1912 N N . VAL A 1 255 ? -2.011 1.752 -16.733 1.00 87.94 255 VAL A N 1
ATOM 1913 C CA . VAL A 1 255 ? -2.432 0.360 -16.963 1.00 87.94 255 VAL A CA 1
ATOM 1914 C C . VAL A 1 255 ? -2.656 0.104 -18.452 1.00 87.94 255 VAL A C 1
ATOM 1916 O O . VAL A 1 255 ? -2.173 -0.899 -18.974 1.00 87.94 255 VAL A O 1
ATOM 1919 N N . LYS A 1 256 ? -3.308 1.032 -19.163 1.00 88.69 256 LYS A N 1
ATOM 1920 C CA . LYS A 1 256 ? -3.495 0.943 -20.614 1.00 88.69 256 LYS A CA 1
ATOM 1921 C C . LYS A 1 256 ? -2.159 0.925 -21.359 1.00 88.69 256 LYS A C 1
ATOM 1923 O O . LYS A 1 256 ? -1.914 0.003 -22.119 1.00 88.69 256 LYS A O 1
ATOM 1928 N N . ARG A 1 257 ? -1.247 1.860 -21.074 1.00 88.81 257 ARG A N 1
ATOM 1929 C CA . ARG A 1 257 ? 0.097 1.912 -21.690 1.00 88.81 257 ARG A CA 1
ATOM 1930 C C . ARG A 1 257 ? 0.892 0.620 -21.471 1.00 88.81 257 ARG A C 1
ATOM 1932 O O . ARG A 1 257 ? 1.564 0.134 -22.380 1.00 88.81 257 ARG A O 1
ATOM 1939 N N . LEU A 1 258 ? 0.807 0.049 -20.273 1.00 85.81 258 LEU A N 1
ATOM 1940 C CA . LEU A 1 258 ? 1.458 -1.219 -19.939 1.00 85.81 258 LEU A CA 1
ATOM 1941 C C . LEU A 1 258 ? 0.765 -2.428 -20.584 1.00 85.81 258 LEU A C 1
ATOM 1943 O O . LEU A 1 258 ? 1.417 -3.424 -20.887 1.00 85.81 258 LEU A O 1
ATOM 1947 N N . SER A 1 259 ? -0.542 -2.342 -20.831 1.00 83.06 259 SER A N 1
ATOM 1948 C CA . SER A 1 259 ? -1.293 -3.347 -21.592 1.00 83.06 259 SER A CA 1
ATOM 1949 C C . SER A 1 259 ? -0.928 -3.306 -23.074 1.00 83.06 259 SER A C 1
ATOM 1951 O O . SER A 1 259 ? -0.586 -4.341 -23.634 1.00 83.06 259 SER A O 1
ATOM 1953 N N . ASP A 1 260 ? -0.897 -2.113 -23.673 1.00 83.81 260 ASP A N 1
ATOM 1954 C CA . ASP A 1 260 ? -0.583 -1.884 -25.090 1.00 83.81 260 ASP A CA 1
ATOM 1955 C C . ASP A 1 260 ? 0.851 -2.328 -25.443 1.00 83.81 260 ASP A C 1
ATOM 1957 O O . ASP A 1 260 ? 1.115 -2.825 -26.533 1.00 83.81 260 ASP A O 1
ATOM 1961 N N . SER A 1 261 ? 1.789 -2.202 -24.498 1.00 75.88 261 SER A N 1
ATOM 1962 C CA . SER A 1 261 ? 3.170 -2.705 -24.631 1.00 75.88 261 SER A CA 1
ATOM 1963 C C . SER A 1 261 ? 3.308 -4.222 -24.387 1.00 75.88 261 SER A C 1
ATOM 1965 O O . SER A 1 261 ? 4.382 -4.801 -24.596 1.00 75.88 261 SER A O 1
ATOM 1967 N N . GLY A 1 262 ? 2.222 -4.894 -23.987 1.00 61.22 262 GLY A N 1
ATOM 1968 C CA . GLY A 1 262 ? 2.144 -6.341 -23.779 1.00 61.22 262 GLY A CA 1
ATOM 1969 C C . GLY A 1 262 ? 2.584 -6.834 -22.396 1.00 61.22 262 GLY A C 1
ATOM 1970 O O . GLY A 1 262 ? 2.902 -8.008 -22.261 1.00 61.22 262 GLY A O 1
ATOM 1971 N N . ARG A 1 263 ? 2.636 -5.975 -21.364 1.00 57.19 263 ARG A N 1
ATOM 1972 C CA . ARG A 1 263 ? 3.113 -6.330 -20.006 1.00 57.19 263 ARG A CA 1
ATOM 1973 C C . ARG A 1 263 ? 1.994 -6.597 -18.989 1.00 57.19 263 ARG A C 1
ATOM 1975 O O . ARG A 1 263 ? 2.253 -7.131 -17.911 1.00 57.19 263 ARG A O 1
ATOM 1982 N N . PHE A 1 264 ? 0.753 -6.237 -19.321 1.00 48.31 264 PHE A N 1
ATOM 1983 C CA . PHE A 1 264 ? -0.402 -6.424 -18.433 1.00 48.31 264 PHE A CA 1
ATOM 1984 C C . PHE A 1 264 ? -1.181 -7.726 -18.685 1.00 48.31 264 PHE A C 1
ATOM 1986 O O . PHE A 1 264 ? -1.884 -8.200 -17.796 1.00 48.31 264 PHE A O 1
ATOM 1993 N N . PHE A 1 265 ? -1.078 -8.309 -19.883 1.00 37.88 265 PHE A N 1
ATOM 1994 C CA . PHE A 1 265 ? -1.897 -9.451 -20.291 1.00 37.88 265 PHE A CA 1
ATOM 1995 C C . PHE A 1 265 ? -1.107 -10.404 -21.190 1.00 37.88 265 PHE A C 1
ATOM 1997 O O . PHE A 1 265 ? -1.268 -10.411 -22.406 1.00 37.88 265 PHE A O 1
ATOM 2004 N N . SER A 1 266 ? -0.235 -11.214 -20.600 1.00 32.06 266 SER A N 1
ATOM 2005 C CA . SER A 1 266 ? 0.148 -12.464 -21.247 1.00 32.06 266 SER A CA 1
ATOM 2006 C C . SER A 1 266 ? 0.250 -13.572 -20.190 1.00 32.06 266 SER A C 1
ATOM 2008 O O . SER A 1 266 ? 0.879 -13.361 -19.148 1.00 32.06 266 SER A O 1
ATOM 2010 N N . PRO A 1 267 ? -0.421 -14.720 -20.413 1.00 32.84 267 PRO A N 1
ATOM 2011 C CA . PRO A 1 267 ? -0.517 -15.817 -19.448 1.00 32.84 267 PRO A CA 1
ATOM 2012 C C . PRO A 1 267 ? 0.816 -16.553 -19.228 1.00 32.84 267 PRO A C 1
ATOM 2014 O O . PRO A 1 267 ? 0.936 -17.310 -18.272 1.00 32.84 267 PRO A O 1
ATOM 2017 N N . SER A 1 268 ? 1.824 -16.309 -20.072 1.00 28.84 268 SER A N 1
ATOM 2018 C CA . SER A 1 268 ? 3.175 -16.883 -19.979 1.00 28.84 268 SER A CA 1
ATOM 2019 C C . SER A 1 268 ? 4.250 -15.878 -19.541 1.00 28.84 268 SER A C 1
ATOM 2021 O O . SER A 1 268 ? 5.380 -16.269 -19.251 1.00 28.84 268 SER A O 1
ATOM 2023 N N . SER A 1 269 ? 3.924 -14.584 -19.442 1.00 28.28 269 SER A N 1
ATOM 2024 C CA . SER A 1 269 ? 4.885 -13.536 -19.087 1.00 28.28 269 SER A CA 1
ATOM 2025 C C . SER A 1 269 ? 4.527 -12.881 -17.753 1.00 28.28 269 SER A C 1
ATOM 2027 O O . SER A 1 269 ? 3.776 -11.910 -17.702 1.00 28.28 269 SER A O 1
ATOM 2029 N N . HIS A 1 270 ? 5.095 -13.436 -16.683 1.00 35.16 270 HIS A N 1
ATOM 2030 C CA . HIS A 1 270 ? 5.545 -12.790 -15.442 1.00 35.16 270 HIS A CA 1
ATOM 2031 C C . HIS A 1 270 ? 5.180 -11.297 -15.320 1.00 35.16 270 HIS A C 1
ATOM 2033 O O . HIS A 1 270 ? 5.964 -10.396 -15.636 1.00 35.16 270 HIS A O 1
ATOM 2039 N N . SER A 1 271 ? 3.935 -11.063 -14.920 1.00 32.28 271 SER A N 1
ATOM 2040 C CA . SER A 1 271 ? 3.180 -9.846 -15.193 1.00 32.28 271 SER A CA 1
ATOM 2041 C C . SER A 1 271 ? 3.174 -8.839 -14.037 1.00 32.28 271 SER A C 1
ATOM 2043 O O . SER A 1 271 ? 3.481 -9.118 -12.886 1.00 32.28 271 SER A O 1
ATOM 2045 N N . PHE A 1 272 ? 2.884 -7.595 -14.378 1.00 41.66 272 PHE A N 1
ATOM 2046 C CA . PHE A 1 272 ? 2.994 -6.427 -13.513 1.00 41.66 272 PHE A CA 1
ATOM 2047 C C . PHE A 1 272 ? 1.811 -6.301 -12.543 1.00 41.66 272 PHE A C 1
ATOM 2049 O O . PHE A 1 272 ? 0.669 -6.390 -12.989 1.00 41.66 272 PHE A O 1
ATOM 2056 N N . SER A 1 273 ? 2.052 -6.058 -11.251 1.00 42.94 273 SER A N 1
ATOM 2057 C CA . SER A 1 273 ? 0.978 -5.739 -10.299 1.00 42.94 273 SER A CA 1
ATOM 2058 C C . SER A 1 273 ? 0.975 -4.253 -9.954 1.00 42.94 273 SER A C 1
ATOM 2060 O O . SER A 1 273 ? 2.020 -3.647 -9.689 1.00 42.94 273 SER A O 1
ATOM 2062 N N . LEU A 1 274 ? -0.214 -3.649 -9.990 1.00 50.19 274 LEU A N 1
ATOM 2063 C CA . LEU A 1 274 ? -0.399 -2.250 -9.625 1.00 50.19 274 LEU A CA 1
ATOM 2064 C C . LEU A 1 274 ? -1.242 -2.165 -8.361 1.00 50.19 274 LEU A C 1
ATOM 2066 O O . LEU A 1 274 ? -2.381 -2.628 -8.365 1.00 50.19 274 LEU A O 1
ATOM 2070 N N . SER A 1 275 ? -0.688 -1.575 -7.300 1.00 45.12 275 SER A N 1
ATOM 2071 C CA . SER A 1 275 ? -1.445 -1.280 -6.085 1.00 45.12 275 SER A CA 1
ATOM 2072 C C . SER A 1 275 ? -1.815 0.197 -6.036 1.00 45.12 275 SER A C 1
ATOM 2074 O O . SER A 1 275 ? -0.953 1.073 -6.140 1.00 45.12 275 SER A O 1
ATOM 2076 N N . SER A 1 276 ? -3.109 0.496 -5.924 1.00 37.72 276 SER A N 1
ATOM 2077 C CA . SER A 1 276 ? -3.585 1.867 -5.721 1.00 37.72 276 SER A CA 1
ATOM 2078 C C . SER A 1 276 ? -3.954 2.072 -4.260 1.00 37.72 276 SER A C 1
ATOM 2080 O O . SER A 1 276 ? -4.790 1.343 -3.747 1.00 37.72 276 SER A O 1
ATOM 2082 N N . LEU A 1 277 ? -3.368 3.075 -3.608 1.00 34.38 277 LEU A N 1
ATOM 2083 C CA . LEU A 1 277 ? -3.748 3.483 -2.255 1.00 34.38 277 LEU A CA 1
ATOM 2084 C C . LEU A 1 277 ? -4.733 4.661 -2.329 1.00 34.38 277 LEU A C 1
ATOM 2086 O O . LEU A 1 277 ? -4.338 5.744 -2.790 1.00 34.38 277 LEU A O 1
ATOM 2090 N N . PRO A 1 278 ? -5.984 4.519 -1.852 1.00 29.81 278 PRO A N 1
ATOM 2091 C CA . PRO A 1 278 ? -6.814 5.672 -1.551 1.00 29.81 278 PRO A CA 1
ATOM 2092 C C . PRO A 1 278 ? -6.217 6.412 -0.341 1.00 29.81 278 PRO A C 1
ATOM 2094 O O . PRO A 1 278 ? -6.351 6.009 0.803 1.00 29.81 278 PRO A O 1
ATOM 2097 N N . PHE A 1 279 ? -5.496 7.493 -0.634 1.00 30.62 279 PHE A N 1
ATOM 2098 C CA . PHE A 1 279 ? -5.294 8.664 0.227 1.00 30.62 279 PHE A CA 1
ATOM 2099 C C . PHE A 1 279 ? -4.970 8.439 1.725 1.00 30.62 279 PHE A C 1
ATOM 2101 O O . PHE A 1 279 ? -5.613 9.028 2.581 1.00 30.62 279 PHE A O 1
ATOM 2108 N N . ILE A 1 280 ? -3.897 7.710 2.061 1.00 30.05 280 ILE A N 1
ATOM 2109 C CA . ILE A 1 280 ? -3.225 7.821 3.377 1.00 30.05 280 ILE A CA 1
ATOM 2110 C C . ILE A 1 280 ? -1.701 7.820 3.172 1.00 30.05 280 ILE A C 1
ATOM 2112 O O . ILE A 1 280 ? -1.028 6.818 3.376 1.00 30.05 280 ILE A O 1
ATOM 2116 N N . CYS A 1 281 ? -1.132 8.939 2.709 1.00 24.95 281 CYS A N 1
ATOM 2117 C CA . CYS A 1 281 ? 0.264 9.299 3.006 1.00 24.95 281 CYS A CA 1
ATOM 2118 C C . CYS A 1 281 ? 0.546 10.754 2.590 1.00 24.95 281 CYS A C 1
ATOM 2120 O O . CYS A 1 281 ? 0.661 11.060 1.404 1.00 24.95 281 CYS A O 1
ATOM 2122 N N . ARG A 1 282 ? 0.704 11.669 3.554 1.00 21.56 282 ARG A N 1
A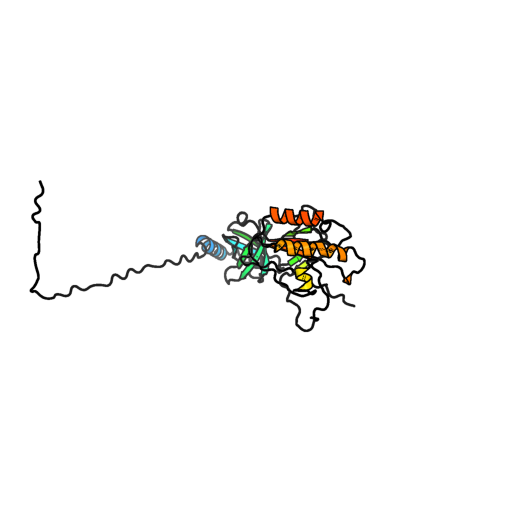TOM 2123 C CA . ARG A 1 282 ? 1.192 13.044 3.314 1.00 21.56 282 ARG A CA 1
ATOM 2124 C C . ARG A 1 282 ? 2.731 13.124 3.293 1.00 21.56 282 ARG A C 1
ATOM 2126 O O . ARG A 1 282 ? 3.303 14.058 3.847 1.00 21.56 282 ARG A O 1
ATOM 2133 N N . ARG A 1 283 ? 3.432 12.166 2.673 1.00 22.50 283 ARG A N 1
ATOM 2134 C CA . ARG A 1 283 ? 4.867 12.309 2.354 1.00 22.50 283 ARG A CA 1
ATOM 2135 C C . ARG A 1 283 ? 5.186 11.748 0.964 1.00 22.50 283 ARG A C 1
ATOM 2137 O O . ARG A 1 283 ? 4.659 10.697 0.604 1.00 22.50 283 ARG A O 1
ATOM 2144 N N . PRO A 1 284 ? 6.034 12.428 0.172 1.00 25.22 284 PRO A N 1
ATOM 2145 C CA . PRO A 1 284 ? 6.386 11.980 -1.167 1.00 25.22 284 PRO A CA 1
ATOM 2146 C C . PRO A 1 284 ? 7.364 10.806 -1.078 1.00 25.22 284 PRO A C 1
ATOM 2148 O O . PRO A 1 284 ? 8.451 10.950 -0.529 1.00 25.22 284 PRO A O 1
ATOM 2151 N N . CYS A 1 285 ? 7.002 9.650 -1.629 1.00 24.70 285 CYS A N 1
ATOM 2152 C CA . CYS A 1 285 ? 7.944 8.564 -1.903 1.00 24.70 285 CYS A CA 1
ATOM 2153 C C . CYS A 1 285 ? 7.420 7.689 -3.053 1.00 24.70 285 CYS A C 1
ATOM 2155 O O . CYS A 1 285 ? 6.614 6.794 -2.806 1.00 24.70 285 CYS A O 1
ATOM 2157 N N . PRO A 1 286 ? 7.888 7.869 -4.299 1.00 32.50 286 PRO A N 1
ATOM 2158 C CA . PRO A 1 286 ? 7.900 6.779 -5.259 1.00 32.50 286 PRO A CA 1
ATOM 2159 C C . PRO A 1 286 ? 9.120 5.905 -4.938 1.00 32.50 286 PRO A C 1
ATOM 2161 O O . PRO A 1 286 ? 10.227 6.175 -5.394 1.00 32.50 286 PRO A O 1
ATOM 2164 N N . LYS A 1 287 ? 8.949 4.888 -4.089 1.00 28.31 287 LYS A N 1
ATOM 2165 C CA . LYS A 1 287 ? 9.969 3.845 -3.919 1.00 28.31 287 LYS A CA 1
ATOM 2166 C C . LYS A 1 287 ? 9.685 2.758 -4.946 1.00 28.31 287 LYS A C 1
ATOM 2168 O O . LYS A 1 287 ? 8.702 2.035 -4.810 1.00 28.31 287 LYS A O 1
ATOM 2173 N N . LEU A 1 288 ? 10.530 2.652 -5.969 1.00 29.94 288 LEU A N 1
ATOM 2174 C CA . LEU A 1 288 ? 10.572 1.464 -6.814 1.00 29.94 288 LEU A CA 1
ATOM 2175 C C . LEU A 1 288 ? 11.133 0.330 -5.943 1.00 29.94 288 LEU A C 1
ATOM 2177 O O . LEU A 1 288 ? 12.317 0.319 -5.613 1.00 29.94 288 LEU A O 1
ATOM 2181 N N . PHE A 1 289 ? 10.262 -0.561 -5.476 1.00 30.83 289 PHE A N 1
ATOM 2182 C CA . PHE A 1 289 ? 10.655 -1.732 -4.701 1.00 30.83 289 PHE A CA 1
ATOM 2183 C C . PHE A 1 289 ? 10.731 -2.926 -5.649 1.00 30.83 289 PHE A C 1
ATOM 2185 O O . PHE A 1 289 ? 9.709 -3.389 -6.152 1.00 30.83 289 PHE A O 1
ATOM 2192 N N . VAL A 1 290 ? 11.947 -3.402 -5.911 1.00 32.22 290 VAL A N 1
ATOM 2193 C CA . VAL A 1 290 ? 12.165 -4.711 -6.532 1.00 32.22 290 VAL A CA 1
ATOM 2194 C C . VAL A 1 290 ? 12.174 -5.724 -5.384 1.00 32.22 290 VAL A C 1
ATOM 2196 O O . VAL A 1 290 ? 13.069 -5.637 -4.537 1.00 32.22 290 VAL A O 1
ATOM 2199 N N . PRO A 1 291 ? 11.174 -6.618 -5.271 1.00 28.94 291 PRO A N 1
ATOM 2200 C CA . PRO A 1 291 ? 11.170 -7.611 -4.206 1.00 28.94 291 PRO A CA 1
ATOM 2201 C C . PRO A 1 291 ? 12.368 -8.561 -4.378 1.00 28.94 291 PRO A C 1
ATOM 2203 O O . PRO A 1 291 ? 12.658 -8.959 -5.508 1.00 28.94 291 PRO A O 1
ATOM 2206 N N . PRO A 1 292 ? 13.075 -8.931 -3.294 1.00 31.52 292 PRO A N 1
ATOM 2207 C CA . PRO A 1 292 ? 14.029 -10.032 -3.351 1.00 31.52 292 PRO A CA 1
ATOM 2208 C C . PRO A 1 292 ? 13.283 -11.350 -3.606 1.00 31.52 292 PRO A C 1
ATOM 2210 O O . PRO A 1 292 ? 12.165 -11.534 -3.116 1.00 31.52 292 PRO A O 1
ATOM 2213 N N . GLU A 1 293 ? 13.895 -12.256 -4.371 1.00 37.88 293 GLU A N 1
ATOM 2214 C CA . GLU A 1 293 ? 13.391 -13.623 -4.539 1.00 37.88 293 GLU A CA 1
ATOM 2215 C C . GLU A 1 293 ? 13.233 -14.319 -3.175 1.00 37.88 293 GLU A C 1
ATOM 2217 O O . GLU A 1 293 ? 14.028 -14.067 -2.259 1.00 37.88 293 GLU A O 1
ATOM 2222 N N . PRO A 1 294 ? 12.230 -15.202 -3.008 1.00 33.91 294 PRO A N 1
ATOM 2223 C CA . PRO A 1 294 ? 12.221 -16.102 -1.866 1.00 33.91 294 PRO A CA 1
ATOM 2224 C C . PRO A 1 294 ? 13.477 -16.988 -1.926 1.00 33.91 294 PRO A C 1
ATOM 2226 O O . PRO A 1 294 ? 13.853 -17.424 -3.017 1.00 33.91 294 PRO A O 1
ATOM 2229 N N . PRO A 1 295 ? 14.133 -17.271 -0.786 1.00 31.11 295 PRO A N 1
ATOM 2230 C CA . PRO A 1 295 ? 15.261 -18.187 -0.770 1.00 31.11 295 PRO A CA 1
ATOM 2231 C C . PRO A 1 295 ? 14.789 -19.547 -1.285 1.00 31.11 295 PRO A C 1
ATOM 2233 O O . PRO A 1 295 ? 13.912 -20.172 -0.688 1.00 31.11 295 PRO A O 1
ATOM 2236 N N . GLN A 1 296 ? 15.363 -19.993 -2.402 1.00 35.28 296 GLN A N 1
ATOM 2237 C CA . GLN A 1 296 ? 15.315 -21.399 -2.774 1.00 35.28 296 GLN A CA 1
ATOM 2238 C C . GLN A 1 296 ? 16.092 -22.141 -1.683 1.00 35.28 296 GLN A C 1
ATOM 2240 O O . GLN A 1 296 ? 17.315 -22.022 -1.600 1.00 35.28 296 GLN A O 1
ATOM 2245 N N . MET A 1 297 ? 15.378 -22.802 -0.769 1.00 31.11 297 MET A N 1
ATOM 2246 C CA . MET A 1 297 ? 16.020 -23.780 0.103 1.00 31.11 297 MET A CA 1
ATOM 2247 C C . MET A 1 297 ? 16.462 -24.965 -0.770 1.00 31.11 297 MET A C 1
ATOM 2249 O O . MET A 1 297 ? 15.707 -25.329 -1.676 1.00 31.11 297 MET A O 1
ATOM 2253 N N . PRO A 1 298 ? 17.671 -25.508 -0.544 1.00 42.88 298 PRO A N 1
ATOM 2254 C CA . PRO A 1 298 ? 18.135 -26.720 -1.212 1.00 42.88 298 PRO A CA 1
ATOM 2255 C C . PRO A 1 298 ? 17.279 -27.940 -0.858 1.00 42.88 298 PRO A C 1
ATOM 2257 O O . PRO A 1 298 ? 16.712 -27.966 0.260 1.00 42.88 298 PRO A O 1
#

Mean predicted aligned error: 15.09 Å

Secondar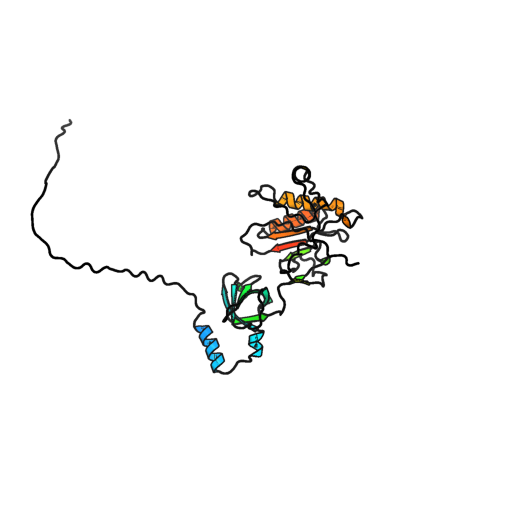y structure (DSSP, 8-state):
---------------------------------------PPPHHHHHHHHHHHHTT---HHHHHHEEEEEEEETTEEEEEE-TTPPTTEEEEETTS-EEEEEEE-SS-EEEEEES-GGG--TT-EEEEEEEESEEE-SGGGTT-EEETTS-B-SSS-------EEETTPPPP-STT-----SEE--S-HHHHHHS-EETT--------TTSSHHHHHHHHHHHTHHHHSSS-GGG----EEEEES--HHHHHHHHHHHHHTTSSS-TTS---EEEEE-S---S-------PPPPP---

Radius of gyration: 32.9 Å; Cα contacts (8 Å, |Δi|>4): 410; chains: 1; bounding box: 55×118×70 Å

Nearest PDB structures (foldseek):
  4asu-assembly1_C  TM=9.713E-01  e=9.631E-34  Bos taurus
  8h9e-assembly1_B  TM=9.665E-01  e=3.745E-33  Homo sapiens
  7tju-assembly1_B  TM=9.689E-01  e=1.264E-31  Saccharomyces cerevisiae
  3oee-assembly3_T  TM=9.617E-01  e=2.071E-31  Saccharomyces cerevisiae
  6yny-assembly1_B2  TM=8.996E-01  e=4.085E-31  Tetrahymena thermophila

Foldseek 3Di:
DDDDDDDDDDDDDDDDDDDDDDDDDDDPPPPPPPPPPPPDQDPVVVVVVVVCVVVVPDPVVCLCFKWFFRDFDPQKTKTFGVVPDDAQFWKAWPLRWIWGFHDDDPGTTITGTDDDSVSDDGGTMMGTPPDRQKAFDDLQLFLFEAAPRNATPRPPDGTPTDDIDHPPDDDDDDVVDDPFDAWQDLVDCCCCPPPTHTDVDWDDQDDDPPPCSVVSVLSSVLVQVVQQVDPDPVSHFAFEFEAEPDDPVVVVVSSVVCVVSPQNDDPRGRHYYYYYYDDPDPDDDRTRDRDDDDDPDD